Protein AF-A0A2N7W7C4-F1 (afdb_monomer_lite)

pLDDT: mean 89.23, std 11.49, range [40.53, 98.56]

Secondary structure (DSSP, 8-state):
------SHHHHHHHHHHHHHHH---HHHHHHHHHHHHHHHHHHHHTTTHHHHTT---SSHHHHHHHHHHHHHHIIIIIHHHHHHHHHHH-TT------HHHHHHHHHHTHHHHHHHHHHHHHHHHHHHHHHHHHHHHHHHHHHHHHHHTTTSTTHHHHHHHHHHHHHHHHHHTT-TTSHHHHHHHHHHTTSHHHHHHHHHHSTTHHHHHHHHHHHHHHHHHHHHTT-

Foldseek 3Di:
DDDDPDPPPVVVVVVVVVVVVVDDDPVRVVVVVVVVVVCVVCCVLQVVCCLVVVLDFQDDVVLLVSLVSNLCCCLVPVQVVVVLVVQVVDPVDDNDDDPVVSVVSSVVCVVVSVVSSVVSSVVSVVLLVVLVVVLVVLVVVLVVLCVVCVPPPCSVLVSLLSLLVSCVSCVVSSNCLPQVNLVSNLVSCVPPSNLQSNLVPDDVRPNVSVVSNVSSVVSNVVVVVVD

Radius of gyration: 25.44 Å; chains: 1; bounding box: 79×41×70 Å

Sequence (227 aa):
MNNATAPAADAANSVEHELLQAGVPARVRASRKLSDGIDCIVNRISGEWLLSKRGLSNGGSVIVLRALFVSLLVLFIVEPASLALKDVLDPARAWTFDGRRLAHCLVTHLTTTAVVFGSVYTALYARFAAQWRYLADVYNKIKEAEVKYSTQDNAADRLAEWKAGFAEDAEELHLATKKIFAQVIRTWLADEKVKAAFIRYTTGGEERYRNLMSSVLWAVRADDNVK

Structure (mmCIF, N/CA/C/O backbone):
data_AF-A0A2N7W7C4-F1
#
_entry.id   AF-A0A2N7W7C4-F1
#
loop_
_atom_site.group_PDB
_atom_site.id
_atom_site.type_symbol
_atom_site.label_atom_id
_atom_site.label_alt_id
_atom_site.label_comp_id
_atom_site.label_asym_id
_atom_site.label_entity_id
_atom_site.label_seq_id
_atom_site.pdbx_PDB_ins_code
_atom_site.Cartn_x
_atom_site.Cartn_y
_atom_site.Cartn_z
_atom_site.occupancy
_atom_site.B_iso_or_equiv
_atom_site.auth_seq_id
_atom_site.auth_comp_id
_atom_site.auth_asym_id
_atom_site.auth_atom_id
_atom_site.pdbx_PDB_model_num
ATOM 1 N N . MET A 1 1 ? -50.868 -12.129 22.174 1.00 40.53 1 MET A N 1
ATOM 2 C CA . MET A 1 1 ? -50.640 -11.522 20.843 1.00 40.53 1 MET A CA 1
ATOM 3 C C . MET A 1 1 ? -49.315 -12.058 20.341 1.00 40.53 1 MET A C 1
ATOM 5 O O . MET A 1 1 ? -48.354 -12.064 21.096 1.00 40.53 1 MET A O 1
ATOM 9 N N . ASN A 1 2 ? -49.349 -12.666 19.161 1.00 42.59 2 ASN A N 1
ATOM 10 C CA . ASN A 1 2 ? -48.429 -13.711 18.727 1.00 42.59 2 ASN A CA 1
ATOM 11 C C . ASN A 1 2 ? -47.049 -13.184 18.318 1.00 42.59 2 ASN A C 1
ATOM 13 O O . ASN A 1 2 ? -46.948 -12.246 17.533 1.00 42.59 2 ASN A O 1
ATOM 17 N N . ASN A 1 3 ? -46.017 -13.874 18.810 1.00 49.97 3 ASN A N 1
ATOM 18 C CA . ASN A 1 3 ? -44.655 -13.862 18.284 1.00 49.97 3 ASN A CA 1
ATOM 19 C C . ASN A 1 3 ? -44.656 -14.408 16.852 1.00 49.97 3 ASN A C 1
ATOM 21 O O . ASN A 1 3 ? -44.929 -15.588 16.641 1.00 49.97 3 ASN A O 1
ATOM 25 N N . ALA A 1 4 ? -44.333 -13.559 15.880 1.00 54.09 4 ALA A N 1
ATOM 26 C CA . ALA A 1 4 ? -44.192 -13.938 14.479 1.00 54.09 4 ALA A CA 1
ATOM 27 C C . ALA A 1 4 ? -43.022 -13.185 13.827 1.00 54.09 4 ALA A C 1
ATOM 29 O O . ALA A 1 4 ? -43.232 -12.399 12.915 1.00 54.09 4 ALA A O 1
ATOM 30 N N . THR A 1 5 ? -41.788 -13.410 14.287 1.00 54.69 5 THR A N 1
ATOM 31 C CA . THR A 1 5 ? -40.565 -12.927 13.610 1.00 54.69 5 THR A CA 1
ATOM 32 C C . THR A 1 5 ? -39.362 -13.813 13.960 1.00 54.69 5 THR A C 1
ATOM 34 O O . THR A 1 5 ? -38.485 -13.403 14.712 1.00 54.69 5 THR A O 1
ATOM 37 N N . ALA A 1 6 ? -39.326 -15.050 13.457 1.00 53.59 6 ALA A N 1
ATOM 38 C CA . ALA A 1 6 ? -38.149 -15.924 13.570 1.00 53.59 6 ALA A CA 1
ATOM 39 C C . ALA A 1 6 ? -37.828 -16.880 12.382 1.00 53.59 6 ALA A C 1
ATOM 41 O O . ALA A 1 6 ? -36.945 -17.704 12.564 1.00 53.59 6 ALA A O 1
ATOM 42 N N . PRO A 1 7 ? -38.435 -16.829 11.171 1.00 54.75 7 PRO A N 1
ATOM 43 C CA . PRO A 1 7 ? -38.043 -17.760 10.095 1.00 54.75 7 PRO A CA 1
ATOM 44 C C . PRO A 1 7 ? -36.912 -17.260 9.169 1.00 54.75 7 PRO A C 1
ATOM 46 O O . PRO A 1 7 ? -36.389 -18.036 8.377 1.00 54.75 7 PRO A O 1
ATOM 49 N N . ALA A 1 8 ? -36.534 -15.977 9.219 1.00 54.97 8 ALA A N 1
ATOM 50 C CA . ALA A 1 8 ? -35.620 -15.394 8.225 1.00 54.97 8 ALA A CA 1
ATOM 51 C C . ALA A 1 8 ? -34.124 -15.653 8.502 1.00 54.97 8 ALA A C 1
ATOM 53 O O . ALA A 1 8 ? -33.343 -15.761 7.560 1.00 54.97 8 ALA A O 1
ATOM 54 N N . ALA A 1 9 ? -33.722 -15.762 9.773 1.00 55.38 9 ALA A N 1
ATOM 55 C CA . ALA A 1 9 ? -32.318 -15.964 10.147 1.00 55.38 9 ALA A CA 1
ATOM 56 C C . ALA A 1 9 ? -31.833 -17.398 9.857 1.00 55.38 9 ALA A C 1
ATOM 58 O O . ALA A 1 9 ? -30.725 -17.583 9.359 1.00 55.38 9 ALA A O 1
ATOM 59 N N . ASP A 1 10 ? -32.687 -18.400 10.083 1.00 58.00 10 ASP A N 1
ATOM 60 C CA . ASP A 1 10 ? -32.349 -19.808 9.833 1.00 58.00 10 ASP A CA 1
ATOM 61 C C . ASP A 1 10 ? -32.217 -20.123 8.336 1.00 58.00 10 ASP A C 1
ATOM 63 O O . ASP A 1 10 ? -31.339 -20.888 7.940 1.00 58.00 10 ASP A O 1
ATOM 67 N N . ALA A 1 11 ? -33.026 -19.479 7.489 1.00 60.62 11 ALA A N 1
ATOM 68 C CA . ALA A 1 11 ? -32.952 -19.644 6.037 1.00 60.62 11 ALA A CA 1
ATOM 69 C C . ALA A 1 11 ? -31.696 -18.996 5.421 1.00 60.62 11 ALA A C 1
ATOM 71 O O . ALA A 1 11 ? -31.133 -19.522 4.462 1.00 60.62 11 ALA A O 1
ATOM 72 N N . ALA A 1 12 ? -31.230 -17.864 5.963 1.00 61.53 12 ALA A N 1
ATOM 73 C CA . ALA A 1 12 ? -29.994 -17.226 5.504 1.00 61.53 12 ALA A CA 1
ATOM 74 C C . ALA A 1 12 ? -28.764 -18.090 5.835 1.00 61.53 12 ALA A C 1
ATOM 76 O O . ALA A 1 12 ? -27.924 -18.330 4.968 1.00 61.53 12 ALA A O 1
ATOM 77 N N . ASN A 1 13 ? -28.723 -18.642 7.051 1.00 69.81 13 ASN A N 1
ATOM 78 C CA . ASN A 1 13 ? -27.650 -19.530 7.495 1.00 69.81 13 ASN A CA 1
ATOM 79 C C . ASN A 1 13 ? -27.624 -20.854 6.712 1.00 69.81 13 ASN A C 1
ATOM 81 O O . ASN A 1 13 ? -26.544 -21.377 6.435 1.00 69.81 13 ASN A O 1
ATOM 85 N N . SER A 1 14 ? -28.784 -21.396 6.315 1.00 75.19 14 SER A N 1
ATOM 86 C CA . SER A 1 14 ? -28.836 -22.628 5.514 1.00 75.19 14 SER A CA 1
ATOM 87 C C . SER A 1 14 ? -28.315 -22.425 4.090 1.00 75.19 14 SER A C 1
ATOM 89 O O . SER A 1 14 ? -27.573 -23.269 3.593 1.00 75.19 14 SER A O 1
ATOM 91 N N . VAL A 1 15 ? -28.652 -21.296 3.454 1.00 76.56 15 VAL A N 1
ATOM 92 C CA . VAL A 1 15 ? -28.164 -20.955 2.106 1.00 76.56 15 VAL A CA 1
ATOM 93 C C . VAL A 1 15 ? -26.658 -20.694 2.121 1.00 76.56 15 VAL A C 1
ATOM 95 O O . VAL A 1 15 ? -25.943 -21.174 1.245 1.00 76.56 15 VAL A O 1
ATOM 98 N N . GLU A 1 16 ? -26.148 -19.975 3.124 1.00 74.00 16 GLU A N 1
ATOM 99 C CA . GLU A 1 16 ? -24.709 -19.733 3.267 1.00 74.00 16 GLU A CA 1
ATOM 100 C C . GLU A 1 16 ? -23.934 -21.043 3.461 1.00 74.00 16 GLU A C 1
ATOM 102 O O . GLU A 1 16 ? -22.929 -21.279 2.788 1.00 74.00 16 GLU A O 1
ATOM 107 N N . HIS A 1 17 ? -24.441 -21.944 4.305 1.00 73.62 17 HIS A N 1
ATOM 108 C CA . HIS A 1 17 ? -23.824 -23.246 4.536 1.00 73.62 17 HIS A CA 1
ATOM 109 C C . HIS A 1 17 ? -23.828 -24.130 3.276 1.00 73.62 17 HIS A C 1
ATOM 111 O O . HIS A 1 17 ? -22.824 -24.775 2.970 1.00 73.62 17 HIS A O 1
ATOM 117 N N . GLU A 1 18 ? -24.920 -24.130 2.508 1.00 78.88 18 GLU A N 1
ATOM 118 C CA . GLU A 1 18 ? -25.018 -24.851 1.234 1.00 78.88 18 GLU A CA 1
ATOM 119 C C . GLU A 1 18 ? -24.036 -24.297 0.186 1.00 78.88 18 GLU A C 1
ATOM 121 O O . GLU A 1 18 ? -23.322 -25.058 -0.474 1.00 78.88 18 GLU A O 1
ATOM 126 N N . LEU A 1 19 ? -23.911 -22.970 0.085 1.00 77.81 19 LEU A N 1
ATOM 127 C CA . LEU A 1 19 ? -22.961 -22.312 -0.819 1.00 77.81 19 LEU A CA 1
ATOM 128 C C . LEU A 1 19 ? -21.499 -22.572 -0.431 1.00 77.81 19 LEU A C 1
ATOM 130 O O . LEU A 1 19 ? -20.662 -22.788 -1.312 1.00 77.81 19 LEU A O 1
ATOM 134 N N . LEU A 1 20 ? -21.179 -22.586 0.866 1.00 74.62 20 LEU A N 1
ATOM 135 C CA . LEU A 1 20 ? -19.838 -22.915 1.358 1.00 74.62 20 LEU A CA 1
ATOM 136 C C . LEU A 1 20 ? -19.462 -24.374 1.052 1.00 74.62 20 LEU A C 1
ATOM 138 O O . LEU A 1 20 ? -18.303 -24.651 0.735 1.00 74.62 20 LEU A O 1
ATOM 142 N N . GLN A 1 21 ? -20.432 -25.294 1.077 1.00 75.88 21 GLN A N 1
ATOM 143 C CA . GLN A 1 21 ? -20.223 -26.700 0.714 1.00 75.88 21 GLN A CA 1
ATOM 144 C C . GLN A 1 21 ? -20.104 -26.932 -0.796 1.00 75.88 21 GLN A C 1
ATOM 146 O O . GLN A 1 21 ? -19.329 -27.793 -1.217 1.00 75.88 21 GLN A O 1
ATOM 151 N N . ALA A 1 22 ? -20.813 -26.154 -1.620 1.00 78.62 22 ALA A N 1
ATOM 152 C CA . ALA A 1 22 ? -20.771 -26.265 -3.082 1.00 78.62 22 ALA A CA 1
ATOM 153 C C . ALA A 1 22 ? -19.382 -25.956 -3.684 1.00 78.62 22 ALA A C 1
ATOM 155 O O . ALA A 1 22 ? -19.100 -26.302 -4.835 1.00 78.62 22 ALA A O 1
ATOM 156 N N . GLY A 1 23 ? -18.489 -25.350 -2.895 1.00 79.56 23 GLY A N 1
ATOM 157 C CA . GLY A 1 23 ? -17.131 -25.014 -3.294 1.00 79.56 23 GLY A CA 1
ATOM 158 C C . GLY A 1 23 ? -17.073 -23.866 -4.305 1.00 79.56 23 GLY A C 1
ATOM 159 O O . GLY A 1 23 ? -18.045 -23.488 -4.954 1.00 79.56 23 GLY A O 1
ATOM 160 N N . VAL A 1 24 ? -15.888 -23.272 -4.457 1.00 81.88 24 VAL A N 1
ATOM 161 C CA . VAL A 1 24 ? -15.722 -22.107 -5.337 1.00 81.88 24 VAL A CA 1
ATOM 162 C C . VAL A 1 24 ? -15.850 -22.529 -6.814 1.00 81.88 24 VAL A C 1
ATOM 164 O O . VAL A 1 24 ? -15.059 -23.372 -7.274 1.00 81.88 24 VAL A O 1
ATOM 167 N N . PRO A 1 25 ? -16.764 -21.917 -7.600 1.00 89.12 25 PRO A N 1
ATOM 168 C CA . PRO A 1 25 ? -16.955 -22.256 -9.007 1.00 89.12 25 PRO A CA 1
ATOM 169 C C . PRO A 1 25 ? -15.644 -22.206 -9.802 1.00 89.12 25 PRO A C 1
ATOM 171 O O . PRO A 1 25 ? -14.803 -21.327 -9.596 1.00 89.12 25 PRO A O 1
ATOM 174 N N . ALA A 1 26 ? -15.457 -23.130 -10.751 1.00 87.25 26 ALA A N 1
ATOM 175 C CA . ALA A 1 26 ? -14.210 -23.237 -11.520 1.00 87.25 26 ALA A CA 1
ATOM 176 C C . ALA A 1 26 ? -13.836 -21.931 -12.252 1.00 87.25 26 ALA A C 1
ATOM 178 O O . ALA A 1 26 ? -12.666 -21.552 -12.269 1.00 87.25 26 ALA A O 1
ATOM 179 N N . ARG A 1 27 ? -14.831 -21.197 -12.779 1.00 89.25 27 ARG A N 1
ATOM 180 C CA . ARG A 1 27 ? -14.634 -19.866 -13.383 1.00 89.25 27 ARG A CA 1
ATOM 181 C C . ARG A 1 27 ? -14.064 -18.846 -12.394 1.00 89.25 27 ARG A C 1
ATOM 183 O O . ARG A 1 27 ? -13.144 -18.119 -12.751 1.00 89.25 27 ARG A O 1
ATOM 190 N N . VAL A 1 28 ? -14.561 -18.828 -11.156 1.00 87.19 28 VAL A N 1
ATOM 191 C CA . VAL A 1 28 ? -14.081 -17.913 -10.107 1.00 87.19 28 VAL A CA 1
ATOM 192 C C . VAL A 1 28 ? -12.641 -18.257 -9.725 1.00 87.19 28 VAL A C 1
ATOM 194 O O . VAL A 1 28 ? -11.798 -17.368 -9.640 1.00 87.19 28 VAL A O 1
ATOM 197 N N . ARG A 1 29 ? -12.311 -19.551 -9.596 1.00 86.31 29 ARG A N 1
ATOM 198 C CA . ARG A 1 29 ? -10.928 -19.994 -9.341 1.00 86.31 29 ARG A CA 1
ATOM 199 C C . ARG A 1 29 ? -9.966 -19.612 -10.467 1.00 86.31 29 ARG A C 1
ATOM 201 O O . ARG A 1 29 ? -8.866 -19.150 -10.182 1.00 86.31 29 ARG A O 1
ATOM 208 N N . ALA A 1 30 ? -10.361 -19.797 -11.726 1.00 86.62 30 ALA A N 1
ATOM 209 C CA . ALA A 1 30 ? -9.536 -19.423 -12.876 1.00 86.62 30 ALA A CA 1
ATOM 210 C C . ALA A 1 30 ? -9.311 -17.904 -12.947 1.00 86.62 30 ALA A C 1
ATOM 212 O O . ALA A 1 30 ? -8.174 -17.465 -13.111 1.00 86.62 30 ALA A O 1
ATOM 213 N N . SER A 1 31 ? -10.370 -17.110 -12.747 1.00 89.94 31 SER A N 1
ATOM 214 C CA . SER A 1 31 ? -10.279 -15.646 -12.696 1.00 89.94 31 SER A CA 1
ATOM 215 C C . SER A 1 31 ? -9.364 -15.168 -11.570 1.00 89.94 31 SER A C 1
ATOM 217 O O . SER A 1 31 ? -8.572 -14.254 -11.779 1.00 89.94 31 SER A O 1
ATOM 219 N N . ARG A 1 32 ? -9.434 -15.802 -10.392 1.00 88.25 32 ARG A N 1
ATOM 220 C CA . ARG A 1 32 ? -8.573 -15.466 -9.254 1.00 88.25 32 ARG A CA 1
ATOM 221 C C . ARG A 1 32 ? -7.104 -15.751 -9.553 1.00 88.25 32 ARG A C 1
ATOM 223 O O . ARG A 1 32 ? -6.293 -14.854 -9.405 1.00 88.25 32 ARG A O 1
ATOM 230 N N . LYS A 1 33 ? -6.777 -16.929 -10.100 1.00 90.25 33 LYS A N 1
ATOM 231 C CA . LYS A 1 33 ? -5.397 -17.260 -10.506 1.00 90.25 33 LYS A CA 1
ATOM 232 C C . LYS A 1 33 ? -4.816 -16.267 -11.513 1.00 90.25 33 LYS A C 1
ATOM 234 O O . LYS A 1 33 ? -3.632 -15.950 -11.442 1.00 90.25 33 LYS A O 1
ATOM 239 N N . LEU A 1 34 ? -5.633 -15.806 -12.463 1.00 91.19 34 LEU A N 1
ATOM 240 C CA . LEU A 1 34 ? -5.214 -14.784 -13.419 1.00 91.19 34 LEU A CA 1
ATOM 241 C C . LEU A 1 34 ? -4.940 -13.448 -12.716 1.00 91.19 34 LEU A C 1
ATOM 243 O O . LEU A 1 34 ? -3.896 -12.852 -12.965 1.00 91.19 34 LEU A O 1
ATOM 247 N N . SER A 1 35 ? -5.843 -13.016 -11.827 1.00 91.69 35 SER A N 1
ATOM 248 C CA . SER A 1 35 ? -5.652 -11.812 -11.006 1.00 91.69 35 SER A CA 1
ATOM 249 C C . SER A 1 35 ? -4.367 -11.902 -10.189 1.00 91.69 35 SER A C 1
ATOM 251 O O . SER A 1 35 ? -3.517 -11.034 -10.324 1.00 91.69 35 SER A O 1
ATOM 253 N N . ASP A 1 36 ? -4.162 -13.002 -9.460 1.00 89.75 36 ASP A N 1
ATOM 254 C CA . ASP A 1 36 ? -2.979 -13.219 -8.621 1.00 89.75 36 ASP A CA 1
ATOM 255 C C . ASP A 1 36 ? -1.675 -13.123 -9.443 1.00 89.75 36 ASP A C 1
ATOM 257 O O . ASP A 1 36 ? -0.662 -12.586 -8.989 1.00 89.75 36 ASP A O 1
ATOM 261 N N . GLY A 1 37 ? -1.694 -13.624 -10.686 1.00 91.38 37 GLY A N 1
ATOM 262 C CA . GLY A 1 37 ? -0.572 -13.513 -11.618 1.00 91.38 37 GLY A CA 1
ATOM 263 C C . GLY A 1 37 ? -0.300 -12.074 -12.063 1.00 91.38 37 GLY A C 1
ATOM 264 O O . GLY A 1 37 ? 0.856 -11.643 -12.082 1.00 91.38 37 GLY A O 1
ATOM 265 N N . ILE A 1 38 ? -1.352 -11.316 -12.386 1.00 91.25 38 ILE A N 1
ATOM 266 C CA . ILE A 1 38 ? -1.252 -9.891 -12.733 1.00 91.25 38 ILE A CA 1
ATOM 267 C C . ILE A 1 38 ? -0.726 -9.098 -11.536 1.00 91.25 38 ILE A C 1
ATOM 269 O O . ILE A 1 38 ? 0.227 -8.333 -11.686 1.00 91.25 38 ILE A O 1
ATOM 273 N N . ASP A 1 39 ? -1.279 -9.333 -10.349 1.00 88.56 39 ASP A N 1
ATOM 274 C CA . ASP A 1 39 ? -0.887 -8.666 -9.111 1.00 88.56 39 ASP A CA 1
ATOM 275 C C . ASP A 1 39 ? 0.586 -8.934 -8.788 1.00 88.56 39 ASP A C 1
ATOM 277 O O . ASP A 1 39 ? 1.321 -8.016 -8.426 1.00 88.56 39 ASP A O 1
ATOM 281 N N . CYS A 1 40 ? 1.076 -10.155 -9.022 1.00 89.88 40 CYS A N 1
ATOM 282 C CA . CYS A 1 40 ? 2.493 -10.486 -8.871 1.00 89.88 40 CYS A CA 1
ATOM 283 C C . CYS A 1 40 ? 3.397 -9.640 -9.789 1.00 89.88 40 CYS A C 1
ATOM 285 O O . CYS A 1 40 ? 4.409 -9.083 -9.343 1.00 89.88 40 CYS A O 1
ATOM 287 N N . ILE A 1 41 ? 3.026 -9.510 -11.067 1.00 90.81 41 ILE A N 1
ATOM 288 C CA . ILE A 1 41 ? 3.779 -8.730 -12.059 1.00 90.81 41 ILE A CA 1
ATOM 289 C C . ILE A 1 41 ? 3.744 -7.241 -11.702 1.00 90.81 41 ILE A C 1
ATOM 291 O O . ILE A 1 41 ? 4.791 -6.588 -11.658 1.00 90.81 41 ILE A O 1
ATOM 295 N N . VAL A 1 42 ? 2.560 -6.707 -11.400 1.00 90.38 42 VAL A N 1
ATOM 296 C CA . VAL A 1 42 ? 2.364 -5.303 -11.019 1.00 90.38 42 VAL A CA 1
ATOM 297 C C . VAL A 1 42 ? 3.135 -4.980 -9.744 1.00 90.38 42 VAL A C 1
ATOM 299 O O . VAL A 1 42 ? 3.818 -3.954 -9.690 1.00 90.38 42 VAL A O 1
ATOM 302 N N . ASN A 1 43 ? 3.116 -5.861 -8.744 1.00 89.94 43 ASN A N 1
ATOM 303 C CA . ASN A 1 43 ? 3.862 -5.677 -7.502 1.00 89.94 43 ASN A CA 1
ATOM 304 C C . ASN A 1 43 ? 5.372 -5.564 -7.776 1.00 89.94 43 ASN A C 1
ATOM 306 O O . ASN A 1 43 ? 6.070 -4.711 -7.213 1.00 89.94 43 ASN A O 1
ATOM 310 N N . 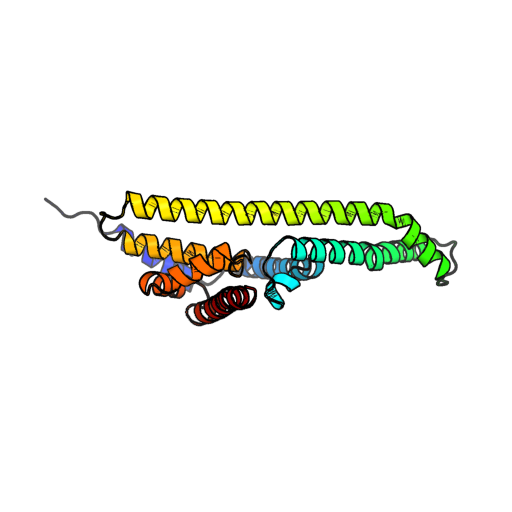ARG A 1 44 ? 5.884 -6.384 -8.703 1.00 91.75 44 ARG A N 1
ATOM 311 C CA . ARG A 1 44 ? 7.300 -6.380 -9.076 1.00 91.75 44 ARG A CA 1
ATOM 312 C C . ARG A 1 44 ? 7.695 -5.120 -9.842 1.00 91.75 44 ARG A C 1
ATOM 314 O O . ARG A 1 44 ? 8.693 -4.499 -9.477 1.00 91.75 44 ARG A O 1
ATOM 321 N N . ILE A 1 45 ? 6.922 -4.741 -10.860 1.00 92.31 45 ILE A N 1
ATOM 322 C CA . ILE A 1 45 ? 7.218 -3.592 -11.733 1.00 92.31 45 ILE A CA 1
ATOM 323 C C . ILE A 1 45 ? 7.012 -2.267 -10.995 1.00 92.31 45 ILE A C 1
ATOM 325 O O . ILE A 1 45 ? 7.828 -1.363 -11.125 1.00 92.31 45 ILE A O 1
ATOM 329 N N . SER A 1 46 ? 5.972 -2.149 -10.169 1.00 91.69 46 SER A N 1
ATOM 330 C CA . SER A 1 46 ? 5.680 -0.918 -9.420 1.00 91.69 46 SER A CA 1
ATOM 331 C C . SER A 1 46 ? 6.573 -0.710 -8.189 1.00 91.69 46 SER A C 1
ATOM 333 O O . SER A 1 46 ? 6.442 0.298 -7.485 1.00 91.69 46 SER A O 1
ATOM 335 N N . GLY A 1 47 ? 7.442 -1.674 -7.871 1.00 90.75 47 GLY A N 1
ATOM 336 C CA . GLY A 1 47 ? 8.280 -1.640 -6.674 1.00 90.75 47 GLY A CA 1
ATOM 337 C C . GLY A 1 47 ? 7.506 -1.818 -5.364 1.00 90.75 47 GLY A C 1
ATOM 338 O O . GLY A 1 47 ? 8.020 -1.466 -4.306 1.00 90.75 47 GLY A O 1
ATOM 339 N N . GLU A 1 48 ? 6.276 -2.333 -5.401 1.00 90.81 48 GLU A N 1
ATOM 340 C CA . GLU A 1 48 ? 5.435 -2.532 -4.211 1.00 90.81 48 GLU A CA 1
ATOM 341 C C . GLU A 1 48 ? 6.025 -3.545 -3.225 1.00 90.81 48 GLU A C 1
ATOM 343 O O . GLU A 1 48 ? 5.792 -3.450 -2.024 1.00 90.81 48 GLU A O 1
ATOM 348 N N . TRP A 1 49 ? 6.905 -4.429 -3.693 1.00 90.69 49 TRP A N 1
ATOM 349 C CA . TRP A 1 49 ? 7.704 -5.305 -2.837 1.00 90.69 49 TRP A CA 1
ATOM 350 C C . TRP A 1 49 ? 8.533 -4.546 -1.780 1.00 90.69 49 TRP A C 1
ATOM 352 O O . TRP A 1 49 ? 8.892 -5.131 -0.758 1.00 90.69 49 TRP A O 1
ATOM 362 N N . LEU A 1 50 ? 8.836 -3.255 -1.986 1.00 88.62 50 LEU A N 1
ATOM 363 C CA . LEU A 1 50 ? 9.458 -2.398 -0.967 1.00 88.62 50 LEU A CA 1
ATOM 364 C C . LEU A 1 50 ? 8.536 -2.175 0.240 1.00 88.62 50 LEU A C 1
ATOM 366 O O . LEU A 1 50 ? 9.026 -2.063 1.359 1.00 88.62 50 LEU A O 1
ATOM 370 N N . LEU A 1 51 ? 7.223 -2.129 0.020 1.00 86.75 51 LEU A N 1
ATOM 371 C CA . LEU A 1 51 ? 6.225 -2.013 1.079 1.00 86.75 51 LEU A CA 1
ATOM 372 C C . LEU A 1 51 ? 5.967 -3.385 1.704 1.00 86.75 51 LEU A C 1
ATOM 374 O O . LEU A 1 51 ? 6.161 -3.558 2.904 1.00 86.75 51 LEU A O 1
ATOM 378 N N . SER A 1 52 ? 5.629 -4.382 0.881 1.00 83.19 52 SER A N 1
ATOM 379 C CA . SER A 1 52 ? 5.176 -5.685 1.377 1.00 83.19 52 SER A CA 1
ATOM 380 C C . SER A 1 52 ? 6.292 -6.551 1.967 1.00 83.19 52 SER A C 1
ATOM 382 O O . SER A 1 52 ? 6.103 -7.149 3.019 1.00 83.19 52 SER A O 1
ATOM 384 N N . LYS A 1 53 ? 7.475 -6.621 1.334 1.00 81.88 53 LYS A N 1
ATOM 385 C CA . LYS A 1 53 ? 8.564 -7.515 1.782 1.00 81.88 53 LYS A CA 1
ATOM 386 C C . LYS A 1 53 ? 9.562 -6.854 2.721 1.00 81.88 53 LYS A C 1
ATOM 388 O O . LYS A 1 53 ? 10.143 -7.538 3.555 1.00 81.88 53 LYS A O 1
ATOM 393 N N . ARG A 1 54 ? 9.819 -5.551 2.560 1.00 80.75 54 ARG A N 1
ATOM 394 C CA . ARG A 1 54 ? 10.739 -4.817 3.450 1.00 80.75 54 ARG A CA 1
ATOM 395 C C . ARG A 1 54 ? 10.036 -4.144 4.628 1.00 80.75 54 ARG A C 1
ATOM 397 O O . ARG A 1 54 ? 10.723 -3.567 5.463 1.00 80.75 54 ARG A O 1
ATOM 404 N N . GLY A 1 55 ? 8.703 -4.194 4.689 1.00 78.19 55 GLY A N 1
ATOM 405 C CA . GLY A 1 55 ? 7.923 -3.583 5.767 1.00 78.19 55 GLY A CA 1
ATOM 406 C C . GLY A 1 55 ? 8.058 -2.060 5.830 1.00 78.19 55 GLY A C 1
ATOM 407 O O . GLY A 1 55 ? 7.815 -1.461 6.878 1.00 78.19 55 GLY A O 1
ATOM 408 N N . LEU A 1 56 ? 8.485 -1.414 4.736 1.00 84.06 56 LEU A N 1
ATOM 409 C CA . LEU A 1 56 ? 8.605 0.037 4.709 1.00 84.06 56 LEU A CA 1
ATOM 410 C C . LEU A 1 56 ? 7.211 0.651 4.699 1.00 84.06 56 LEU A C 1
ATOM 412 O O . LEU A 1 56 ? 6.370 0.330 3.865 1.00 84.06 56 LEU A O 1
ATOM 416 N N . SER A 1 57 ? 6.990 1.587 5.613 1.00 87.50 57 SER A N 1
ATOM 417 C CA . SER A 1 57 ? 5.731 2.310 5.698 1.00 87.50 57 SER A CA 1
ATOM 418 C C . SER A 1 57 ? 5.531 3.225 4.487 1.00 87.50 57 SER A C 1
ATOM 420 O O . SER A 1 57 ? 6.395 4.063 4.193 1.00 87.50 57 SER A O 1
ATOM 422 N N . ASN A 1 58 ? 4.375 3.142 3.825 1.00 88.12 58 ASN A N 1
ATOM 423 C CA . ASN A 1 58 ? 4.088 3.924 2.624 1.00 88.12 58 ASN A CA 1
ATOM 424 C C . ASN A 1 58 ? 4.113 5.429 2.924 1.00 88.12 58 ASN A C 1
ATOM 426 O O . ASN A 1 58 ? 3.263 5.935 3.643 1.00 88.12 58 ASN A O 1
ATOM 430 N N . GLY A 1 59 ? 5.109 6.165 2.432 1.00 89.88 59 GLY A N 1
ATOM 431 C CA . GLY A 1 59 ? 5.197 7.619 2.597 1.00 89.88 59 GLY A CA 1
ATOM 432 C C . GLY A 1 59 ? 6.161 8.258 1.608 1.00 89.88 59 GLY A C 1
ATOM 433 O O . GLY A 1 59 ? 6.705 7.567 0.750 1.00 89.88 59 GLY A O 1
ATOM 434 N N . GLY A 1 60 ? 6.392 9.567 1.751 1.00 91.44 60 GLY A N 1
ATOM 435 C CA . GLY A 1 60 ? 7.093 10.390 0.754 1.00 91.44 60 GLY A CA 1
ATOM 436 C C . GLY A 1 60 ? 8.394 9.782 0.223 1.00 91.44 60 GLY A C 1
ATOM 437 O O . GLY A 1 60 ? 8.526 9.576 -0.979 1.00 91.44 60 GLY A O 1
ATOM 438 N N . SER A 1 61 ? 9.324 9.404 1.104 1.00 92.62 61 SER A N 1
ATOM 439 C CA . SER A 1 61 ? 10.615 8.831 0.693 1.00 92.62 61 SER A CA 1
ATOM 440 C C . SER A 1 61 ? 10.475 7.511 -0.074 1.00 92.62 61 SER A C 1
ATOM 442 O O . SER A 1 61 ? 11.194 7.280 -1.043 1.00 92.62 61 SER A O 1
ATOM 444 N N . VAL A 1 62 ? 9.529 6.652 0.320 1.00 93.88 62 VAL A N 1
ATOM 445 C CA . VAL A 1 62 ? 9.287 5.371 -0.365 1.00 93.88 62 VAL A CA 1
ATOM 446 C C . VAL A 1 62 ? 8.632 5.597 -1.726 1.00 93.88 62 VAL A C 1
ATOM 448 O O . VAL A 1 62 ? 8.969 4.912 -2.688 1.00 93.88 62 VAL A O 1
ATOM 451 N N . ILE A 1 63 ? 7.741 6.583 -1.834 1.00 95.69 63 ILE A N 1
ATOM 452 C CA . ILE A 1 63 ? 7.116 6.981 -3.101 1.00 95.69 63 ILE A CA 1
ATOM 453 C C . ILE A 1 63 ? 8.176 7.469 -4.090 1.00 95.69 63 ILE A C 1
ATOM 455 O O . ILE A 1 63 ? 8.202 7.000 -5.226 1.00 95.69 63 ILE A O 1
ATOM 459 N N . VAL A 1 64 ? 9.093 8.339 -3.650 1.00 96.81 64 VAL A N 1
ATOM 460 C CA . VAL A 1 64 ? 10.223 8.793 -4.477 1.00 96.81 64 VAL A CA 1
ATOM 461 C C . VAL A 1 64 ? 11.083 7.609 -4.913 1.00 96.81 64 VAL A C 1
ATOM 463 O O . VAL A 1 64 ? 11.379 7.479 -6.096 1.00 96.81 64 VAL A O 1
ATOM 466 N N . LEU A 1 65 ? 11.438 6.708 -3.990 1.00 95.50 65 LEU A N 1
ATOM 467 C CA . LEU A 1 65 ? 12.249 5.530 -4.306 1.00 95.50 65 LEU A CA 1
ATOM 468 C C . LEU A 1 65 ? 11.577 4.622 -5.346 1.00 95.50 65 LEU A C 1
ATOM 470 O O . LEU A 1 65 ? 12.240 4.146 -6.265 1.00 95.50 65 LEU A O 1
ATOM 474 N N . ARG A 1 66 ? 10.265 4.398 -5.230 1.00 96.12 66 ARG A N 1
ATOM 475 C CA . ARG A 1 66 ? 9.491 3.613 -6.201 1.00 96.12 66 ARG A CA 1
ATOM 476 C C . ARG A 1 66 ? 9.412 4.306 -7.558 1.00 96.12 66 ARG A C 1
ATOM 478 O O . ARG A 1 66 ? 9.610 3.651 -8.576 1.00 96.12 66 ARG A O 1
ATOM 485 N N . ALA A 1 67 ? 9.187 5.617 -7.584 1.00 97.25 67 ALA A N 1
ATOM 486 C CA . ALA A 1 67 ? 9.189 6.386 -8.823 1.00 97.25 67 ALA A CA 1
ATOM 487 C C . ALA A 1 67 ? 10.564 6.356 -9.508 1.00 97.25 67 ALA A C 1
ATOM 489 O O . ALA A 1 67 ? 10.639 6.127 -10.716 1.00 97.25 67 ALA A O 1
ATOM 490 N N . LEU A 1 68 ? 11.654 6.492 -8.743 1.00 96.81 68 LEU A N 1
ATOM 491 C CA . LEU A 1 68 ? 13.020 6.321 -9.244 1.00 96.81 68 LEU A CA 1
ATOM 492 C C . LEU A 1 68 ? 13.225 4.914 -9.804 1.00 96.81 68 LEU A C 1
ATOM 494 O O . LEU A 1 68 ? 13.692 4.779 -10.927 1.00 96.81 68 LEU A O 1
ATOM 498 N N . PHE A 1 69 ? 12.833 3.874 -9.066 1.00 96.38 69 PHE A N 1
ATOM 499 C CA . PHE A 1 69 ? 12.948 2.488 -9.517 1.00 96.38 69 PHE A CA 1
ATOM 500 C C . PHE A 1 69 ? 12.261 2.259 -10.870 1.00 96.38 69 PHE A C 1
ATOM 502 O O . PHE A 1 69 ? 12.891 1.735 -11.787 1.00 96.38 69 PHE A O 1
ATOM 509 N N . VAL A 1 70 ? 11.008 2.700 -11.024 1.00 96.12 70 VAL A N 1
ATOM 510 C CA . VAL A 1 70 ? 10.267 2.566 -12.290 1.00 96.12 70 VAL A CA 1
ATOM 511 C C . VAL A 1 70 ? 10.944 3.356 -13.412 1.00 96.12 70 VAL A C 1
ATOM 513 O O . VAL A 1 70 ? 11.076 2.856 -14.525 1.00 96.12 70 VAL A O 1
ATOM 516 N N . SER A 1 71 ? 11.428 4.562 -13.122 1.00 96.12 71 SER A N 1
ATOM 517 C CA . SER A 1 71 ? 12.094 5.409 -14.120 1.00 96.12 71 SER A CA 1
ATOM 518 C C . SER A 1 71 ? 13.411 4.804 -14.600 1.00 96.12 71 SER A C 1
ATOM 520 O O . SER A 1 71 ? 13.687 4.793 -15.796 1.00 96.12 71 SER A O 1
ATOM 522 N N . LEU A 1 72 ? 14.199 4.238 -13.683 1.00 94.75 72 LEU A N 1
ATOM 523 C CA . LEU A 1 72 ? 15.431 3.520 -14.007 1.00 94.75 72 LEU A CA 1
ATOM 524 C C . LEU A 1 72 ? 15.134 2.236 -14.788 1.00 94.75 72 LEU A C 1
ATOM 526 O O . LEU A 1 72 ? 15.869 1.910 -15.712 1.00 94.75 72 LEU A O 1
ATOM 530 N N . LEU A 1 73 ? 14.049 1.528 -14.465 1.00 94.62 73 LEU A N 1
ATOM 531 C CA . LEU A 1 73 ? 13.602 0.364 -15.229 1.00 94.62 73 LEU A CA 1
ATOM 532 C C . LEU A 1 73 ? 13.270 0.759 -16.675 1.00 94.62 73 LEU A C 1
ATOM 534 O O . LEU A 1 73 ? 13.715 0.090 -17.607 1.00 94.62 73 LEU A O 1
ATOM 538 N N . VAL A 1 74 ? 12.560 1.869 -16.884 1.00 93.31 74 VAL A N 1
ATOM 539 C CA . VAL A 1 74 ? 12.287 2.377 -18.235 1.00 93.31 74 VAL A CA 1
ATOM 540 C C . VAL A 1 74 ? 13.587 2.751 -18.952 1.00 93.31 74 VAL A C 1
ATOM 542 O O . VAL A 1 74 ? 13.837 2.250 -20.047 1.00 93.31 74 VAL A O 1
ATOM 545 N N . LEU A 1 75 ? 14.451 3.543 -18.314 1.00 92.81 75 LEU A N 1
ATOM 546 C CA . LEU A 1 75 ? 15.694 4.029 -18.916 1.00 92.81 75 LEU A CA 1
ATOM 547 C C . LEU A 1 75 ? 16.690 2.909 -19.253 1.00 92.81 75 LEU A C 1
ATOM 549 O O . LEU A 1 75 ? 17.330 2.961 -20.297 1.00 92.81 75 LEU A O 1
ATOM 553 N N . PHE A 1 76 ? 16.851 1.910 -18.383 1.00 92.69 76 PHE A N 1
ATOM 554 C CA . PHE A 1 76 ? 17.889 0.882 -18.539 1.00 92.69 76 PHE A CA 1
ATOM 555 C C . PHE A 1 76 ? 17.399 -0.431 -19.143 1.00 92.69 76 PHE A C 1
ATOM 557 O O . PHE A 1 76 ? 18.227 -1.226 -19.581 1.00 92.69 76 PHE A O 1
ATOM 564 N N . ILE A 1 77 ? 16.089 -0.682 -19.175 1.00 92.25 77 ILE A N 1
ATOM 565 C CA . ILE A 1 77 ? 15.538 -1.928 -19.725 1.00 92.25 77 ILE A CA 1
ATOM 566 C C . ILE A 1 77 ? 14.675 -1.637 -20.945 1.00 92.25 77 ILE A C 1
ATOM 568 O O . ILE A 1 77 ? 14.954 -2.160 -22.021 1.00 92.25 77 ILE A O 1
ATOM 572 N N . VAL A 1 78 ? 13.649 -0.797 -20.802 1.00 91.50 78 VAL A N 1
ATOM 573 C CA . VAL A 1 78 ? 12.667 -0.575 -21.877 1.00 91.50 78 VAL A CA 1
ATOM 574 C C . VAL A 1 78 ? 13.296 0.163 -23.056 1.00 91.50 78 VAL A C 1
ATOM 576 O O . VAL A 1 78 ? 13.144 -0.271 -24.196 1.00 91.50 78 VAL A O 1
ATOM 579 N N . GLU A 1 79 ? 14.042 1.237 -22.796 1.00 88.88 79 GLU A N 1
ATOM 580 C CA . GLU A 1 79 ? 14.652 2.044 -23.857 1.00 88.88 79 GLU A CA 1
ATOM 581 C C . GLU A 1 79 ? 15.705 1.252 -24.660 1.00 88.88 79 GLU A C 1
ATOM 583 O O . GLU A 1 79 ? 15.561 1.164 -25.885 1.00 88.88 79 GLU A O 1
ATOM 588 N N . PRO A 1 80 ? 16.691 0.564 -24.041 1.00 87.94 80 PRO A N 1
ATOM 589 C CA . PRO A 1 80 ? 17.632 -0.274 -24.782 1.00 87.94 80 PRO A CA 1
ATOM 590 C C . PRO A 1 80 ? 16.960 -1.445 -25.504 1.00 87.94 80 PRO A C 1
ATOM 592 O O . PRO A 1 80 ? 17.347 -1.762 -26.627 1.00 87.94 80 PRO A O 1
ATOM 595 N N . ALA A 1 81 ? 15.931 -2.064 -24.914 1.00 88.81 81 ALA A N 1
ATOM 596 C CA . ALA A 1 81 ? 15.169 -3.114 -25.590 1.00 88.81 81 ALA A CA 1
ATOM 597 C C . ALA A 1 81 ? 14.450 -2.578 -26.838 1.00 88.81 81 ALA A C 1
ATOM 599 O O . ALA A 1 81 ? 14.418 -3.254 -27.865 1.00 88.81 81 ALA A O 1
ATOM 600 N N . SER A 1 82 ? 13.929 -1.347 -26.786 1.00 86.75 82 SER A N 1
ATOM 601 C CA . SER A 1 82 ? 13.311 -0.698 -27.945 1.00 86.75 82 SER A CA 1
ATOM 602 C C . SER A 1 82 ? 14.320 -0.442 -29.069 1.00 86.75 82 SER A C 1
ATOM 604 O O . SER A 1 82 ? 13.993 -0.618 -30.243 1.00 86.75 82 SER A O 1
ATOM 606 N N . LEU A 1 83 ? 15.561 -0.077 -28.725 1.00 84.38 83 LEU A N 1
ATOM 607 C CA . LEU A 1 83 ? 16.651 0.078 -29.690 1.00 84.38 83 LEU A CA 1
ATOM 608 C C . LEU A 1 83 ? 17.045 -1.261 -30.304 1.00 84.38 83 LEU A C 1
ATOM 610 O O . LEU A 1 83 ? 17.173 -1.344 -31.521 1.00 84.38 83 LEU A O 1
ATOM 614 N N . ALA A 1 84 ? 17.202 -2.300 -29.480 1.00 85.00 84 ALA A N 1
ATOM 615 C CA . ALA A 1 84 ? 17.533 -3.640 -29.949 1.00 85.00 84 ALA A CA 1
ATOM 616 C C . ALA A 1 84 ? 16.455 -4.167 -30.904 1.00 85.00 84 ALA A C 1
ATOM 618 O O . ALA A 1 84 ? 16.776 -4.689 -31.965 1.00 85.00 84 ALA A O 1
ATOM 619 N N . LEU A 1 85 ? 15.176 -3.959 -30.580 1.00 86.81 85 LEU A N 1
ATOM 620 C CA . LEU A 1 85 ? 14.070 -4.340 -31.454 1.00 86.81 85 LEU A CA 1
ATOM 621 C C . LEU A 1 85 ? 14.106 -3.586 -32.791 1.00 86.81 85 LEU A C 1
ATOM 623 O O . LEU A 1 85 ? 13.911 -4.198 -33.837 1.00 86.81 85 LEU A O 1
ATOM 627 N N . LYS A 1 86 ? 14.385 -2.276 -32.774 1.00 84.38 86 LYS A N 1
ATOM 628 C CA . LYS A 1 86 ? 14.558 -1.490 -34.007 1.00 84.38 86 LYS A CA 1
ATOM 629 C C . LYS A 1 86 ? 15.724 -2.006 -34.850 1.00 84.38 86 LYS A C 1
ATOM 631 O O . LYS A 1 86 ? 15.593 -2.060 -36.064 1.00 84.38 86 LYS A O 1
ATOM 636 N N . ASP A 1 87 ? 16.822 -2.413 -34.219 1.00 83.19 87 ASP A N 1
ATOM 637 C CA . ASP A 1 87 ? 17.992 -2.954 -34.917 1.00 83.19 87 ASP A CA 1
ATOM 638 C C . ASP A 1 87 ? 17.727 -4.340 -35.525 1.00 83.19 87 ASP A C 1
ATOM 640 O O . ASP A 1 87 ? 18.203 -4.615 -36.619 1.00 83.19 87 ASP A O 1
ATOM 644 N N . VAL A 1 88 ? 16.925 -5.186 -34.869 1.00 83.44 88 VAL A N 1
ATOM 645 C CA . VAL A 1 88 ? 16.486 -6.488 -35.412 1.00 83.44 88 VAL A CA 1
ATOM 646 C C . VAL A 1 88 ? 15.589 -6.313 -36.642 1.00 83.44 88 VAL A C 1
ATOM 648 O O . VAL A 1 88 ? 15.623 -7.130 -37.560 1.00 83.44 88 VAL A O 1
ATOM 651 N N . LEU A 1 89 ? 14.758 -5.270 -36.644 1.00 86.38 89 LEU A N 1
ATOM 652 C CA . LEU A 1 89 ? 13.785 -5.006 -37.704 1.00 86.38 89 LEU A CA 1
ATOM 653 C C . LEU A 1 89 ? 14.358 -4.202 -38.879 1.00 86.38 89 LEU A C 1
ATOM 655 O O . LEU A 1 89 ? 13.701 -4.129 -39.915 1.00 86.38 89 LEU A O 1
ATOM 659 N N . ASP A 1 90 ? 15.543 -3.601 -38.735 1.00 83.12 90 ASP A N 1
ATOM 660 C CA . ASP A 1 90 ? 16.204 -2.834 -39.792 1.00 83.12 90 ASP A CA 1
ATOM 661 C C . ASP A 1 90 ? 17.167 -3.732 -40.598 1.00 83.12 90 ASP A C 1
ATOM 663 O O . ASP A 1 90 ? 18.275 -4.026 -40.137 1.00 83.12 90 ASP A O 1
ATOM 667 N N . PRO A 1 91 ? 16.794 -4.161 -41.820 1.00 73.50 91 PRO A N 1
ATOM 668 C CA . PRO A 1 91 ? 17.614 -5.061 -42.629 1.00 73.50 91 PRO A CA 1
ATOM 669 C C . PRO A 1 91 ? 18.919 -4.417 -43.124 1.00 73.50 91 PRO A C 1
ATOM 671 O O . PRO A 1 91 ? 19.786 -5.126 -43.633 1.00 73.50 91 PRO A O 1
ATOM 674 N N . ALA A 1 92 ? 19.082 -3.096 -42.990 1.00 78.12 92 ALA A N 1
ATOM 675 C CA . ALA A 1 92 ? 20.290 -2.386 -43.398 1.00 78.12 92 ALA A CA 1
ATOM 676 C C . ALA A 1 92 ? 21.391 -2.373 -42.320 1.00 78.12 92 ALA A C 1
ATOM 678 O O . ALA A 1 92 ? 22.483 -1.855 -42.573 1.00 78.12 92 ALA A O 1
ATOM 679 N N . ARG A 1 93 ? 21.143 -2.914 -41.116 1.00 70.94 93 ARG A N 1
ATOM 680 C CA . ARG A 1 93 ? 22.094 -2.846 -39.995 1.00 70.94 93 ARG A CA 1
ATOM 681 C C . ARG A 1 93 ? 22.886 -4.131 -39.779 1.00 70.94 93 ARG A C 1
ATOM 683 O O . ARG A 1 93 ? 22.350 -5.231 -39.688 1.00 70.94 93 ARG A O 1
ATOM 690 N N . ALA A 1 94 ? 24.200 -3.961 -39.620 1.00 65.06 94 ALA A N 1
ATOM 691 C CA . ALA A 1 94 ? 25.078 -4.988 -39.079 1.00 65.06 94 ALA A CA 1
ATOM 692 C C . ALA A 1 94 ? 24.835 -5.090 -37.566 1.00 65.06 94 ALA A C 1
ATOM 694 O O . ALA A 1 94 ? 24.816 -4.077 -36.871 1.00 65.06 94 ALA A O 1
ATOM 695 N N . TRP A 1 95 ? 24.635 -6.305 -37.067 1.00 69.56 95 TRP A N 1
ATOM 696 C CA . TRP A 1 95 ? 24.252 -6.637 -35.691 1.00 69.56 95 TRP A CA 1
ATOM 697 C C . TRP A 1 95 ? 25.400 -6.432 -34.685 1.00 69.56 95 TRP A C 1
ATOM 699 O O . TRP A 1 95 ? 25.781 -7.344 -33.952 1.00 69.56 95 TRP A O 1
ATOM 709 N N . THR A 1 96 ? 26.015 -5.252 -34.676 1.00 78.00 96 THR A N 1
ATOM 710 C CA . THR A 1 96 ? 27.154 -4.934 -33.817 1.00 78.00 96 THR A CA 1
ATOM 711 C C . THR A 1 96 ? 26.713 -4.063 -32.647 1.00 78.00 96 THR A C 1
ATOM 713 O O . THR A 1 96 ? 26.059 -3.032 -32.802 1.00 78.00 96 THR A O 1
ATOM 716 N N . PHE A 1 97 ? 27.062 -4.494 -31.435 1.00 76.81 97 PHE A N 1
ATOM 717 C CA . PHE A 1 97 ? 26.820 -3.714 -30.227 1.00 76.81 97 PHE A CA 1
ATOM 718 C C . PHE A 1 97 ? 27.774 -2.512 -30.174 1.00 76.81 97 PHE A C 1
ATOM 720 O O . PHE A 1 97 ? 28.992 -2.689 -30.196 1.00 76.81 97 PHE A O 1
ATOM 727 N N . ASP A 1 98 ? 27.225 -1.299 -30.058 1.00 83.19 98 ASP A N 1
ATOM 728 C CA . ASP A 1 98 ? 27.991 -0.061 -29.880 1.00 83.19 98 ASP A CA 1
ATOM 729 C C . ASP A 1 98 ? 27.614 0.632 -28.561 1.00 83.19 98 ASP A C 1
ATOM 731 O O . ASP A 1 98 ? 26.545 1.233 -28.414 1.00 83.19 98 ASP A O 1
ATOM 735 N N . GLY A 1 99 ? 28.531 0.578 -27.591 1.00 84.06 99 GLY A N 1
ATOM 736 C CA . GLY A 1 99 ? 28.353 1.211 -26.285 1.00 84.06 99 GLY A CA 1
ATOM 737 C C . GLY A 1 99 ? 28.262 2.742 -26.343 1.00 84.06 99 GLY A C 1
ATOM 738 O O . GLY A 1 99 ? 27.578 3.338 -25.510 1.00 84.06 99 GLY A O 1
ATOM 739 N N . ARG A 1 100 ? 28.886 3.404 -27.329 1.00 88.06 100 ARG A N 1
ATOM 740 C CA . ARG A 1 100 ? 28.791 4.870 -27.485 1.00 88.06 100 ARG A CA 1
ATOM 741 C C . ARG A 1 100 ? 27.396 5.274 -27.933 1.00 88.06 100 ARG A C 1
ATOM 743 O O . ARG A 1 100 ? 26.844 6.244 -27.419 1.00 88.06 100 ARG A O 1
ATOM 750 N N . ARG A 1 101 ? 26.809 4.496 -28.842 1.00 83.44 101 ARG A N 1
ATOM 751 C CA . ARG A 1 101 ? 25.425 4.667 -29.285 1.00 83.44 101 ARG A CA 1
ATOM 752 C C . ARG A 1 101 ? 24.435 4.456 -28.142 1.00 83.44 101 ARG A C 1
ATOM 754 O O . ARG A 1 101 ? 23.508 5.251 -28.005 1.00 83.44 101 ARG A O 1
ATOM 761 N N . LEU A 1 102 ? 24.654 3.446 -27.297 1.00 83.94 102 LEU A N 1
ATOM 762 C CA . LEU A 1 102 ? 23.845 3.243 -26.093 1.00 83.94 102 LEU A CA 1
ATOM 763 C C . LEU A 1 102 ? 23.949 4.445 -25.144 1.00 83.94 102 LEU A C 1
ATOM 765 O O . LEU A 1 102 ? 22.924 4.973 -24.727 1.00 83.94 102 LEU A O 1
ATOM 769 N N . ALA A 1 103 ? 25.161 4.924 -24.851 1.00 88.38 103 ALA A N 1
ATOM 770 C CA . ALA A 1 103 ? 25.365 6.084 -23.983 1.00 88.38 103 ALA A CA 1
ATOM 771 C C . ALA A 1 103 ? 24.704 7.355 -24.540 1.00 88.38 103 ALA A C 1
ATOM 773 O O . ALA A 1 103 ? 24.025 8.068 -23.804 1.00 88.38 103 ALA A O 1
ATOM 774 N N . HIS A 1 104 ? 24.849 7.611 -25.844 1.00 88.75 104 HIS A N 1
ATOM 775 C CA . HIS A 1 104 ? 24.174 8.724 -26.505 1.00 88.75 104 HIS A CA 1
ATOM 776 C C . HIS A 1 104 ? 22.653 8.601 -26.373 1.00 88.75 104 HIS A C 1
ATOM 778 O O . HIS A 1 104 ? 22.002 9.555 -25.965 1.00 88.75 104 HIS A O 1
ATOM 784 N N . CYS A 1 105 ? 22.099 7.408 -26.612 1.00 85.25 105 CYS A N 1
ATOM 785 C CA . CYS A 1 105 ? 20.671 7.168 -26.448 1.00 85.25 105 CYS A CA 1
ATOM 786 C C . CYS A 1 105 ? 20.193 7.429 -25.014 1.00 85.25 105 CYS A C 1
ATOM 788 O O . CYS A 1 105 ? 19.173 8.085 -24.824 1.00 85.25 105 CYS A O 1
ATOM 790 N N . LEU A 1 106 ? 20.928 6.971 -23.997 1.00 88.25 106 LEU A N 1
ATOM 791 C CA . LEU A 1 106 ? 20.565 7.222 -22.600 1.00 88.25 106 LEU A CA 1
ATOM 792 C C . LEU A 1 106 ? 20.507 8.725 -22.297 1.00 88.25 106 LEU A C 1
ATOM 794 O O . LEU A 1 106 ? 19.556 9.179 -21.666 1.00 88.25 106 LEU A O 1
ATOM 798 N N . VAL A 1 107 ? 21.480 9.501 -22.788 1.00 90.94 107 VAL A N 1
ATOM 799 C CA . VAL A 1 107 ? 21.513 10.963 -22.618 1.00 90.94 107 VAL A CA 1
ATOM 800 C C . VAL A 1 107 ? 20.340 11.631 -23.337 1.00 90.94 107 VAL A C 1
ATOM 802 O O . VAL A 1 107 ? 19.669 12.482 -22.754 1.00 90.94 107 VAL A O 1
ATOM 805 N N . THR A 1 108 ? 20.042 11.222 -24.571 1.00 91.12 108 THR A N 1
ATOM 806 C CA . THR A 1 108 ? 18.927 11.773 -25.357 1.00 91.12 108 THR A CA 1
ATOM 807 C C . THR A 1 108 ? 17.566 11.502 -24.707 1.00 91.12 108 THR A C 1
ATOM 809 O O . THR A 1 108 ? 16.660 12.325 -24.816 1.00 91.12 108 THR A O 1
ATOM 812 N N . HIS A 1 109 ? 17.418 10.387 -23.986 1.00 91.12 109 HIS A N 1
ATOM 813 C CA . HIS A 1 109 ? 16.166 9.990 -23.334 1.00 91.12 109 HIS A CA 1
ATOM 814 C C . HIS A 1 109 ? 16.043 10.450 -21.868 1.00 91.12 109 HIS A C 1
ATOM 816 O O . HIS A 1 109 ? 15.067 10.104 -21.192 1.00 91.12 109 HIS A O 1
ATOM 822 N N . LEU A 1 110 ? 16.972 11.274 -21.361 1.00 91.44 110 LEU A N 1
ATOM 823 C CA . LEU A 1 110 ? 16.894 11.810 -19.995 1.00 91.44 110 LEU A CA 1
ATOM 824 C C . LEU A 1 110 ? 15.620 12.628 -19.761 1.00 91.44 110 LEU A C 1
ATOM 826 O O . LEU A 1 110 ? 14.975 12.463 -18.727 1.00 91.44 110 LEU A O 1
ATOM 830 N N . THR A 1 111 ? 15.213 13.464 -20.720 1.00 93.88 111 THR A N 1
ATOM 831 C CA . THR A 1 111 ? 13.984 14.264 -20.600 1.00 93.88 111 THR A CA 1
ATOM 832 C C . THR A 1 111 ? 12.746 13.374 -20.511 1.00 93.88 111 THR A C 1
ATOM 834 O O . THR A 1 111 ? 11.924 13.563 -19.618 1.00 93.88 111 THR A O 1
ATOM 837 N N . THR A 1 112 ? 12.635 12.357 -21.369 1.00 92.25 112 THR A N 1
ATOM 8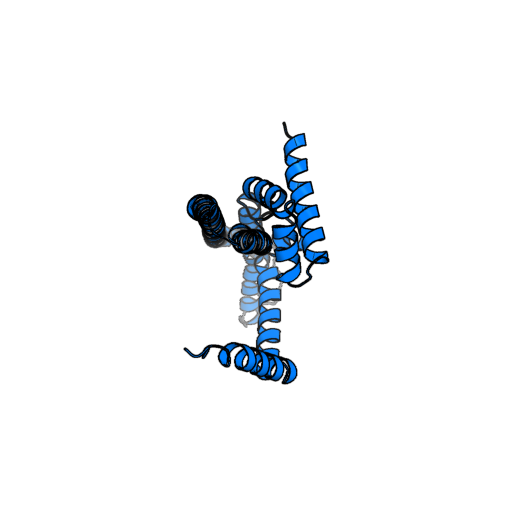38 C CA . THR A 1 112 ? 11.536 11.379 -21.317 1.00 92.25 112 THR A CA 1
ATOM 839 C C . THR A 1 112 ? 11.527 10.628 -19.989 1.00 92.25 112 THR A C 1
ATOM 841 O O . THR A 1 112 ? 10.477 10.465 -19.372 1.00 92.25 112 THR A O 1
ATOM 844 N N . THR A 1 113 ? 12.702 10.243 -19.490 1.00 92.75 113 THR A N 1
ATOM 845 C CA . THR A 1 113 ? 12.839 9.579 -18.187 1.00 92.75 113 THR A CA 1
ATOM 846 C C . THR A 1 113 ? 12.390 10.485 -17.040 1.00 92.75 113 THR A C 1
ATOM 848 O O . THR A 1 113 ? 11.714 10.021 -16.124 1.00 92.75 113 THR A O 1
ATOM 851 N N . ALA A 1 114 ? 12.701 11.782 -17.093 1.00 95.25 114 ALA A N 1
ATOM 852 C CA . ALA A 1 114 ? 12.232 12.754 -16.108 1.00 95.25 114 ALA A CA 1
ATOM 853 C C . ALA A 1 114 ? 10.702 12.920 -16.139 1.00 95.25 114 ALA A C 1
ATOM 855 O O . ALA A 1 114 ? 10.076 13.028 -15.083 1.00 95.25 114 ALA A O 1
ATOM 856 N N . VAL A 1 115 ? 10.086 12.878 -17.327 1.00 97.25 115 VAL A N 1
ATOM 857 C CA . VAL A 1 115 ? 8.620 12.874 -17.473 1.00 97.25 115 VAL A CA 1
ATOM 858 C C . VAL A 1 115 ? 8.022 11.611 -16.854 1.00 97.25 115 VAL A C 1
ATOM 860 O O . VAL A 1 115 ? 7.108 11.719 -16.040 1.00 97.25 115 VAL A O 1
ATOM 863 N N . VAL A 1 116 ? 8.572 10.430 -17.161 1.00 96.25 116 VAL A N 1
ATOM 864 C CA . VAL A 1 116 ? 8.145 9.154 -16.556 1.00 96.25 116 VAL A CA 1
ATOM 865 C C . VAL A 1 116 ? 8.247 9.216 -15.033 1.00 96.25 116 VAL A C 1
ATOM 867 O O . VAL A 1 116 ? 7.284 8.875 -14.345 1.00 96.25 116 VAL A O 1
ATOM 870 N N . PHE A 1 117 ? 9.368 9.711 -14.504 1.00 97.62 117 PHE A N 1
ATOM 871 C CA . PHE A 1 117 ? 9.553 9.909 -13.069 1.00 97.62 117 PHE A CA 1
ATOM 872 C C . PHE A 1 117 ? 8.458 10.788 -12.474 1.00 97.62 117 PHE A C 1
ATOM 874 O O . PHE A 1 117 ? 7.802 10.374 -11.517 1.00 97.62 117 PHE A O 1
ATOM 881 N N . GLY A 1 118 ? 8.225 11.967 -13.056 1.00 98.06 118 GLY A N 1
ATOM 882 C CA . GLY A 1 118 ? 7.196 12.895 -12.598 1.00 98.06 118 GLY A CA 1
ATOM 883 C C . GLY A 1 118 ? 5.800 12.272 -12.619 1.00 98.06 118 GLY A C 1
ATOM 884 O O . GLY A 1 118 ? 5.071 12.364 -11.634 1.00 98.06 118 GLY A O 1
ATOM 885 N N . SER A 1 119 ? 5.435 11.580 -13.701 1.00 98.00 119 SER A N 1
ATOM 886 C CA . SER A 1 119 ? 4.130 10.921 -13.832 1.00 98.00 119 SER A CA 1
ATOM 887 C C . SER A 1 119 ? 3.933 9.807 -12.804 1.00 98.00 119 SER A C 1
ATOM 889 O O . SER A 1 119 ? 2.896 9.763 -12.139 1.00 98.00 119 SER A O 1
ATOM 891 N N . VAL A 1 120 ? 4.924 8.928 -12.629 1.00 97.38 120 VAL A N 1
ATOM 892 C CA . VAL A 1 120 ? 4.852 7.825 -11.659 1.00 97.38 120 VAL A CA 1
ATOM 893 C C . VAL A 1 120 ? 4.832 8.366 -10.232 1.00 97.38 120 VAL A C 1
ATOM 895 O O . VAL A 1 120 ? 4.016 7.923 -9.425 1.00 97.38 120 VAL A O 1
ATOM 898 N N . TYR A 1 121 ? 5.685 9.345 -9.923 1.00 97.75 121 TYR A N 1
ATOM 899 C CA . TYR A 1 121 ? 5.707 10.010 -8.623 1.00 97.75 121 TYR A CA 1
ATOM 900 C C . TYR A 1 121 ? 4.342 10.614 -8.287 1.00 97.75 121 TYR A C 1
ATOM 902 O O . TYR A 1 121 ? 3.790 10.313 -7.228 1.00 97.75 121 TYR A O 1
ATOM 910 N N . THR A 1 122 ? 3.761 11.396 -9.200 1.00 98.12 122 THR A N 1
ATOM 911 C CA . THR A 1 122 ? 2.447 12.018 -8.998 1.00 98.12 122 THR A CA 1
ATOM 912 C C . THR A 1 122 ? 1.348 10.972 -8.818 1.00 98.12 122 THR A C 1
ATOM 914 O O . THR A 1 122 ? 0.532 11.110 -7.909 1.00 98.12 122 THR A O 1
ATOM 917 N N . ALA A 1 123 ? 1.335 9.898 -9.613 1.00 97.38 123 ALA A N 1
ATOM 918 C CA . ALA A 1 123 ? 0.337 8.833 -9.486 1.00 97.38 123 ALA A CA 1
ATOM 919 C C . ALA A 1 123 ? 0.433 8.094 -8.138 1.00 97.38 123 ALA A C 1
ATOM 921 O O . ALA A 1 123 ? -0.576 7.891 -7.456 1.00 97.38 123 ALA A O 1
ATOM 922 N N . LEU A 1 124 ? 1.647 7.726 -7.718 1.00 95.62 124 LEU A N 1
ATOM 923 C CA . LEU A 1 124 ? 1.886 7.070 -6.431 1.00 95.62 124 LEU A CA 1
ATOM 924 C C . LEU A 1 124 ? 1.5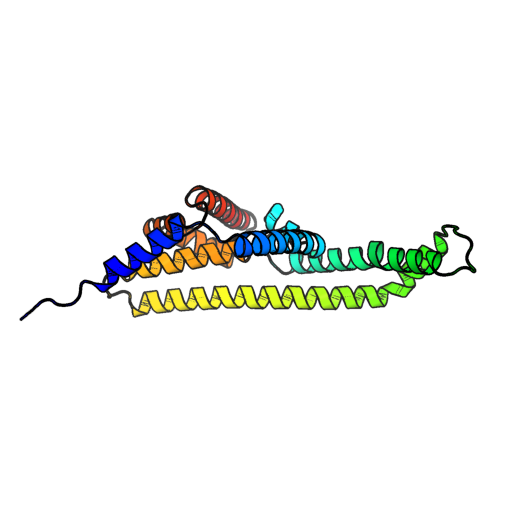53 7.993 -5.253 1.00 95.62 124 LEU A C 1
ATOM 926 O O . LEU A 1 124 ? 0.952 7.545 -4.275 1.00 95.62 124 LEU A O 1
ATOM 930 N N . TYR A 1 125 ? 1.901 9.276 -5.354 1.00 96.75 125 TYR A N 1
ATOM 931 C CA . TYR A 1 125 ? 1.576 10.273 -4.340 1.00 96.75 125 TYR A CA 1
ATOM 932 C C . TYR A 1 125 ? 0.067 10.496 -4.221 1.00 96.75 125 TYR A C 1
ATOM 934 O O . TYR A 1 125 ? -0.459 10.502 -3.111 1.00 96.75 125 TYR A O 1
ATOM 942 N N . ALA A 1 126 ? -0.647 10.601 -5.345 1.00 97.56 126 ALA A N 1
ATOM 943 C CA . ALA A 1 126 ? -2.101 10.723 -5.358 1.00 97.56 126 ALA A CA 1
ATOM 944 C C . ALA A 1 126 ? -2.780 9.513 -4.694 1.00 97.56 126 ALA A C 1
ATOM 946 O O . ALA A 1 126 ? -3.667 9.690 -3.857 1.00 97.56 126 ALA A O 1
ATOM 947 N N . ARG A 1 127 ? -2.319 8.288 -4.992 1.00 95.44 127 ARG A N 1
ATOM 948 C CA . ARG A 1 127 ? -2.801 7.072 -4.317 1.00 95.44 127 ARG A CA 1
ATOM 949 C C . ARG A 1 127 ? -2.541 7.131 -2.813 1.00 95.44 127 ARG A C 1
ATOM 951 O O . ARG A 1 127 ? -3.469 6.911 -2.043 1.00 95.44 127 ARG A O 1
ATOM 958 N N . PHE A 1 128 ? -1.321 7.459 -2.389 1.00 95.44 128 PHE A N 1
ATOM 959 C CA . PHE A 1 128 ? -0.990 7.600 -0.967 1.00 95.44 128 PHE A CA 1
ATOM 960 C C . PHE A 1 128 ? -1.880 8.635 -0.265 1.00 95.44 128 PHE A C 1
ATOM 962 O O . PHE A 1 128 ? -2.411 8.355 0.808 1.00 95.44 128 PHE A O 1
ATOM 969 N N . ALA A 1 129 ? -2.096 9.801 -0.876 1.00 96.69 129 ALA A N 1
ATOM 970 C CA . ALA A 1 129 ? -2.947 10.846 -0.316 1.00 96.69 129 ALA A CA 1
ATOM 971 C C . ALA A 1 129 ? -4.401 10.374 -0.149 1.00 96.69 129 ALA A C 1
ATOM 973 O O . ALA A 1 129 ? -5.015 10.635 0.886 1.00 96.69 129 ALA A O 1
ATOM 974 N N . ALA A 1 130 ? -4.936 9.634 -1.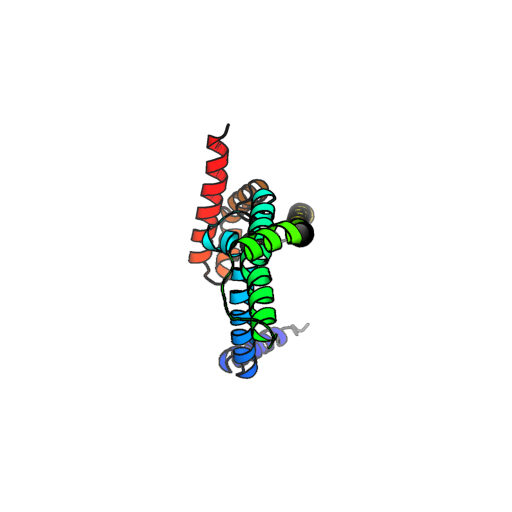126 1.00 97.12 130 ALA A N 1
ATOM 975 C CA . ALA A 1 130 ? -6.270 9.046 -1.038 1.00 97.12 130 ALA A CA 1
ATOM 976 C C . ALA A 1 130 ? -6.371 8.002 0.090 1.00 97.12 130 ALA A C 1
ATOM 978 O O . ALA A 1 130 ? -7.310 8.051 0.880 1.00 97.12 130 ALA A O 1
ATOM 979 N N . GLN A 1 131 ? -5.384 7.108 0.211 1.00 96.50 131 GLN A N 1
ATOM 980 C CA . GLN A 1 131 ? -5.326 6.091 1.271 1.00 96.50 131 GLN A CA 1
ATOM 981 C C . GLN A 1 131 ? -5.228 6.721 2.666 1.00 96.50 131 GLN A C 1
ATOM 983 O O . GLN A 1 131 ? -5.936 6.325 3.589 1.00 96.50 131 GLN A O 1
ATOM 988 N N . TRP A 1 132 ? -4.377 7.740 2.810 1.00 96.06 132 TRP A N 1
ATOM 989 C CA . TRP A 1 132 ? -4.234 8.486 4.055 1.00 96.06 132 TRP A CA 1
ATOM 990 C C . TRP A 1 132 ? -5.543 9.164 4.454 1.00 96.06 132 TRP A C 1
ATOM 992 O O . TRP A 1 132 ? -5.970 9.064 5.604 1.00 96.06 132 TRP A O 1
ATOM 1002 N N . ARG A 1 133 ? -6.187 9.850 3.500 1.00 97.62 133 ARG A N 1
ATOM 1003 C CA . ARG A 1 133 ? -7.460 10.535 3.732 1.00 97.62 133 ARG A CA 1
ATOM 1004 C C . ARG A 1 133 ? -8.554 9.554 4.141 1.00 97.62 133 ARG A C 1
ATOM 1006 O O . ARG A 1 133 ? -9.256 9.822 5.106 1.00 97.62 133 ARG A O 1
ATOM 1013 N N . TYR A 1 134 ? -8.647 8.418 3.454 1.00 97.94 134 TYR A N 1
ATOM 1014 C CA . TYR A 1 134 ? -9.580 7.352 3.801 1.00 97.94 134 TYR A CA 1
ATOM 1015 C C . TYR A 1 134 ? -9.437 6.923 5.268 1.00 97.94 134 TYR A C 1
ATOM 1017 O O . TYR A 1 134 ? -10.411 6.997 6.014 1.00 97.94 134 TYR A O 1
ATOM 1025 N N . LEU A 1 135 ? -8.226 6.559 5.711 1.00 97.94 135 LEU A N 1
ATOM 1026 C CA . LEU A 1 135 ? -8.011 6.146 7.103 1.00 97.94 135 LEU A CA 1
ATOM 1027 C C . LEU A 1 135 ? -8.325 7.269 8.092 1.00 97.94 135 LEU A C 1
ATOM 1029 O O . LEU A 1 135 ? -8.974 7.026 9.107 1.00 97.94 135 LEU A O 1
ATOM 1033 N N . ALA A 1 136 ? -7.910 8.503 7.806 1.00 97.62 136 ALA A N 1
ATOM 1034 C CA . ALA A 1 136 ? -8.224 9.640 8.667 1.00 97.62 136 ALA A CA 1
ATOM 1035 C C . ALA A 1 136 ? -9.744 9.851 8.813 1.00 97.62 136 ALA A C 1
ATOM 1037 O O . ALA A 1 136 ? -10.233 10.074 9.921 1.00 97.62 136 ALA A O 1
ATOM 1038 N N . ASP A 1 137 ? -10.498 9.723 7.720 1.00 98.31 137 ASP A N 1
ATOM 1039 C CA . ASP A 1 137 ? -11.955 9.856 7.722 1.00 98.31 137 ASP A CA 1
ATOM 1040 C C . ASP A 1 137 ? -12.628 8.714 8.503 1.00 98.31 137 ASP A C 1
ATOM 1042 O O . ASP A 1 137 ? -13.549 8.966 9.283 1.00 98.31 137 ASP A O 1
ATOM 1046 N N . VAL A 1 138 ? -12.159 7.469 8.351 1.00 98.19 138 VAL A N 1
ATOM 1047 C CA . VAL A 1 138 ? -12.645 6.318 9.136 1.00 98.19 138 VAL A CA 1
ATOM 1048 C C . VAL A 1 138 ? -12.369 6.525 10.625 1.00 98.19 138 VAL A C 1
ATOM 1050 O O . VAL A 1 138 ? -13.280 6.384 11.439 1.00 98.19 138 VAL A O 1
ATOM 1053 N N . TYR A 1 139 ? -11.151 6.935 10.989 1.00 98.38 139 TYR A N 1
ATOM 1054 C CA . TYR A 1 139 ? -10.790 7.247 12.372 1.00 98.38 139 TYR A CA 1
ATOM 1055 C C . TYR A 1 139 ? -11.729 8.299 12.977 1.00 98.38 139 TYR A C 1
ATOM 1057 O O . TYR A 1 139 ? -12.292 8.083 14.052 1.00 98.38 139 TYR A O 1
ATOM 1065 N N . ASN A 1 140 ? -11.949 9.411 12.271 1.00 98.38 140 ASN A N 1
ATOM 1066 C CA . ASN A 1 140 ? -12.817 10.488 12.745 1.00 98.38 140 ASN A CA 1
ATOM 1067 C C . ASN A 1 140 ? -14.258 10.007 12.957 1.00 98.38 140 ASN A C 1
ATOM 1069 O O . ASN A 1 140 ? -14.851 10.307 13.991 1.00 98.38 140 ASN A O 1
ATOM 1073 N N . LYS A 1 141 ? -14.795 9.200 12.035 1.00 98.44 141 LYS A N 1
ATOM 1074 C CA . LYS A 1 141 ? -16.137 8.609 12.164 1.00 98.44 141 LYS A CA 1
ATOM 1075 C C . LYS A 1 141 ? -16.246 7.656 13.351 1.00 98.44 141 LYS A C 1
ATOM 1077 O O . LYS A 1 141 ? -17.254 7.682 14.052 1.00 98.44 141 LYS A O 1
ATOM 1082 N N . ILE A 1 142 ? -15.217 6.846 13.611 1.00 98.25 142 ILE A N 1
ATOM 1083 C CA . ILE A 1 142 ? -15.171 5.971 14.793 1.00 98.25 142 ILE A CA 1
ATOM 1084 C C . ILE A 1 142 ? -15.202 6.814 16.069 1.00 98.25 142 ILE A C 1
ATOM 1086 O O . ILE A 1 142 ? -15.975 6.521 16.978 1.00 98.25 142 ILE A O 1
ATOM 1090 N N . LYS A 1 143 ? -14.399 7.881 16.136 1.00 98.06 143 LYS A N 1
ATOM 1091 C CA . LYS A 1 143 ? -14.368 8.783 17.296 1.00 98.06 143 LYS A CA 1
ATOM 1092 C C . LYS A 1 143 ? -15.689 9.528 17.492 1.00 98.06 143 LYS A C 1
ATOM 1094 O O . LYS A 1 143 ? -16.134 9.663 18.627 1.00 98.06 143 LYS A O 1
ATOM 1099 N N . GLU A 1 144 ? -16.335 9.968 16.416 1.00 98.06 144 GLU A N 1
ATOM 1100 C CA . GLU A 1 144 ? -17.666 10.583 16.473 1.00 98.06 144 GLU A CA 1
ATOM 1101 C C . GLU A 1 144 ? -18.714 9.592 16.998 1.00 98.06 144 GLU A C 1
ATOM 1103 O O . GLU A 1 144 ? -19.472 9.915 17.914 1.00 98.06 144 GLU A O 1
ATOM 1108 N N . ALA A 1 145 ? -18.724 8.366 16.466 1.00 97.38 145 ALA A N 1
ATOM 1109 C CA . ALA A 1 145 ? -19.631 7.307 16.896 1.00 97.38 145 ALA A CA 1
ATOM 1110 C C . ALA A 1 145 ? -19.413 6.919 18.366 1.00 97.38 145 ALA A C 1
ATOM 1112 O O . ALA A 1 145 ? -20.383 6.693 19.088 1.00 97.38 145 ALA A O 1
ATOM 1113 N N . GLU A 1 146 ? -18.159 6.889 18.823 1.00 96.62 146 GLU A N 1
ATOM 1114 C CA . GLU A 1 146 ? -17.801 6.612 20.215 1.00 96.62 146 GLU A CA 1
ATOM 1115 C C . GLU A 1 146 ? -18.397 7.642 21.174 1.00 96.62 146 GLU A C 1
ATOM 1117 O O . GLU A 1 146 ? -18.938 7.265 22.208 1.00 96.62 146 GLU A O 1
ATOM 1122 N N . VAL A 1 147 ? -18.382 8.926 20.814 1.00 97.19 147 VAL A N 1
ATOM 1123 C CA . VAL A 1 147 ? -19.019 9.974 21.624 1.00 97.19 147 VAL A CA 1
ATOM 1124 C C . VAL A 1 147 ? -20.543 9.868 21.542 1.00 97.19 147 VAL A C 1
ATOM 1126 O O . VAL A 1 147 ? -21.218 9.814 22.571 1.00 97.19 147 VAL A O 1
ATOM 1129 N N . LYS A 1 148 ? -21.088 9.802 20.321 1.00 97.06 148 LYS A N 1
ATOM 1130 C CA . LYS A 1 148 ? -22.530 9.878 20.050 1.00 97.06 148 LYS A CA 1
ATOM 1131 C C . LYS A 1 148 ? -23.322 8.700 20.615 1.00 97.06 148 LYS A C 1
ATOM 1133 O O . LYS A 1 148 ? -24.462 8.884 21.033 1.00 97.06 148 LYS A O 1
ATOM 1138 N N . TYR A 1 149 ? -22.744 7.503 20.601 1.00 95.19 149 TYR A N 1
ATOM 1139 C CA . TYR A 1 149 ? -23.433 6.268 20.979 1.00 95.19 149 TYR A CA 1
ATOM 1140 C C . TYR A 1 149 ? -22.891 5.643 22.268 1.00 95.19 149 TYR A C 1
ATOM 1142 O O . TYR A 1 149 ? -23.262 4.517 22.581 1.00 95.19 149 TYR A O 1
ATOM 1150 N N . SER A 1 150 ? -22.062 6.362 23.033 1.00 92.50 150 SER A N 1
ATOM 1151 C CA . SER A 1 150 ? -21.440 5.881 24.283 1.00 92.50 150 SER A CA 1
ATOM 1152 C C . SER A 1 150 ? -22.419 5.294 25.306 1.00 92.50 150 SER A C 1
ATOM 1154 O O . SER A 1 150 ? -22.040 4.416 26.075 1.00 92.50 150 SER A O 1
ATOM 1156 N N . THR A 1 151 ? -23.670 5.756 25.313 1.00 94.06 151 THR A N 1
ATOM 1157 C CA . THR A 1 151 ? -24.717 5.320 26.248 1.00 94.06 151 THR A CA 1
ATOM 1158 C C . THR A 1 151 ? -25.620 4.215 25.702 1.00 94.06 151 THR A C 1
ATOM 1160 O O . THR A 1 151 ? -26.502 3.752 26.421 1.00 94.06 151 THR A O 1
ATOM 1163 N N . GLN A 1 152 ? -25.450 3.806 24.441 1.00 95.06 152 GLN A N 1
ATOM 1164 C CA . GLN A 1 152 ? -26.256 2.738 23.855 1.00 95.06 152 GLN A CA 1
ATOM 1165 C C . GLN A 1 152 ? -25.726 1.361 24.249 1.00 95.06 152 GLN A C 1
ATOM 1167 O O . GLN A 1 152 ? -24.516 1.117 24.250 1.00 95.06 152 GLN A O 1
ATOM 1172 N N . ASP A 1 153 ? -26.648 0.424 24.453 1.00 92.75 153 ASP A N 1
ATOM 1173 C CA . ASP A 1 153 ? -26.304 -0.982 24.636 1.00 92.75 153 ASP A CA 1
ATOM 1174 C C . ASP A 1 153 ? -25.512 -1.513 23.428 1.00 92.75 153 ASP A C 1
ATOM 1176 O O . ASP A 1 153 ? -25.736 -1.135 22.269 1.00 92.75 153 ASP A O 1
ATOM 1180 N N . ASN A 1 154 ? -24.537 -2.381 23.705 1.00 92.75 154 ASN A N 1
ATOM 1181 C CA . ASN A 1 154 ? -23.632 -2.990 22.721 1.00 92.75 154 ASN A CA 1
ATOM 1182 C C . ASN A 1 154 ? -22.828 -1.988 21.863 1.00 92.75 154 ASN A C 1
ATOM 1184 O O . ASN A 1 154 ? -22.248 -2.371 20.844 1.00 92.75 154 ASN A O 1
ATOM 1188 N N . ALA A 1 155 ? -22.772 -0.699 22.223 1.00 94.06 155 ALA A N 1
ATOM 1189 C CA . ALA A 1 155 ? -21.977 0.283 21.483 1.00 94.06 155 ALA A CA 1
ATOM 1190 C C . ALA A 1 155 ? -20.486 -0.075 21.488 1.00 94.06 155 ALA A C 1
ATOM 1192 O O . ALA A 1 155 ? -19.837 0.003 20.449 1.00 94.06 155 ALA A O 1
ATOM 1193 N N . ALA A 1 156 ? -19.965 -0.530 22.630 1.00 93.88 156 ALA A N 1
ATOM 1194 C CA . ALA A 1 156 ? -18.570 -0.939 22.765 1.00 93.88 156 ALA A CA 1
ATOM 1195 C C . ALA A 1 156 ? -18.201 -2.098 21.825 1.00 93.88 156 ALA A C 1
ATOM 1197 O O . ALA A 1 156 ? -17.145 -2.054 21.203 1.00 93.88 156 ALA A O 1
ATOM 1198 N N . ASP A 1 157 ? -19.078 -3.096 21.682 1.00 94.94 157 ASP A N 1
ATOM 1199 C CA . ASP A 1 157 ? -18.817 -4.261 20.829 1.00 94.94 157 ASP A CA 1
ATOM 1200 C C . ASP A 1 157 ? -18.850 -3.870 19.348 1.00 94.94 157 ASP A C 1
ATOM 1202 O O . ASP A 1 157 ? -17.925 -4.182 18.603 1.00 94.94 157 ASP A O 1
ATOM 1206 N N . ARG A 1 158 ? -19.847 -3.074 18.937 1.00 95.19 158 ARG A N 1
ATOM 1207 C CA . ARG A 1 158 ? -19.915 -2.534 17.569 1.00 95.19 158 ARG A CA 1
ATOM 1208 C C . ARG A 1 158 ? -18.704 -1.660 17.241 1.00 95.19 158 ARG A C 1
ATOM 1210 O O . ARG A 1 158 ? -18.138 -1.762 16.158 1.00 95.19 158 ARG A O 1
ATOM 1217 N N . LEU A 1 159 ? -18.277 -0.801 18.168 1.00 97.56 159 LEU A N 1
ATOM 1218 C CA . LEU A 1 159 ? -17.086 0.033 17.985 1.00 97.56 159 LEU A CA 1
ATOM 1219 C C . LEU A 1 159 ? -15.806 -0.801 17.934 1.00 97.56 159 LEU A C 1
ATOM 1221 O O . LEU A 1 159 ? -14.880 -0.422 17.219 1.00 97.56 159 LEU A O 1
ATOM 1225 N N . ALA A 1 160 ? -15.741 -1.917 18.661 1.00 98.12 160 ALA A N 1
ATOM 1226 C CA . ALA A 1 160 ? -14.592 -2.807 18.626 1.00 98.12 160 ALA A CA 1
ATOM 1227 C C . ALA A 1 160 ? -14.386 -3.423 17.237 1.00 98.12 160 ALA A C 1
ATOM 1229 O O . ALA A 1 160 ? -13.256 -3.462 16.756 1.00 98.12 160 ALA A O 1
ATOM 1230 N N . GLU A 1 161 ? -15.468 -3.802 16.556 1.00 97.62 161 GLU A N 1
ATOM 1231 C CA . GLU A 1 161 ? -15.423 -4.295 15.174 1.00 97.62 161 GLU A CA 1
ATOM 1232 C C . GLU A 1 161 ? -14.889 -3.233 14.205 1.00 97.62 161 GLU A C 1
ATOM 1234 O O . GLU A 1 161 ? -13.981 -3.508 13.423 1.00 97.62 161 GLU A O 1
ATOM 1239 N N . TRP A 1 162 ? -15.365 -1.989 14.305 1.00 98.12 162 TRP A N 1
ATOM 1240 C CA . TRP A 1 162 ? -14.867 -0.895 13.462 1.00 98.12 162 TRP A CA 1
ATOM 1241 C C . TRP A 1 162 ? -13.407 -0.526 13.747 1.00 98.12 162 TRP A C 1
ATOM 1243 O O . TRP A 1 162 ? -12.648 -0.251 12.819 1.00 98.12 162 TRP A O 1
ATOM 1253 N N . LYS A 1 163 ? -12.988 -0.532 15.018 1.00 98.56 163 LYS A N 1
ATOM 1254 C CA . LYS A 1 163 ? -11.587 -0.297 15.407 1.00 98.56 163 LYS A CA 1
ATOM 1255 C C . LYS A 1 163 ? -10.669 -1.415 14.900 1.00 98.56 163 LYS A C 1
ATOM 1257 O O . LYS A 1 163 ? -9.548 -1.126 14.482 1.00 98.56 163 LYS A O 1
ATOM 1262 N N . ALA A 1 164 ? -11.144 -2.661 14.901 1.00 98.44 164 ALA A N 1
ATOM 1263 C CA . ALA A 1 164 ? -10.435 -3.794 14.318 1.00 98.44 164 ALA A CA 1
ATOM 1264 C C . ALA A 1 164 ? -10.313 -3.656 12.792 1.00 98.44 164 ALA A C 1
ATOM 1266 O O . ALA A 1 164 ? -9.204 -3.758 12.271 1.00 98.44 164 ALA A O 1
ATOM 1267 N N . GLY A 1 165 ? -11.409 -3.327 12.100 1.00 98.12 165 GLY A N 1
ATOM 1268 C CA . GLY A 1 165 ? -11.402 -3.068 10.656 1.00 98.12 165 GLY A CA 1
ATOM 1269 C C . GLY A 1 165 ? -10.467 -1.920 10.263 1.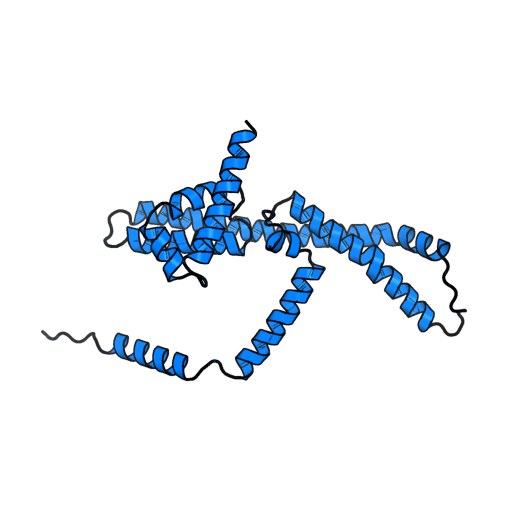00 98.12 165 GLY A C 1
ATOM 1270 O O . GLY A 1 165 ? -9.713 -2.038 9.307 1.00 98.12 165 GLY A O 1
ATOM 1271 N N . PHE A 1 166 ? -10.407 -0.845 11.058 1.00 98.56 166 PHE A N 1
ATOM 1272 C CA . PHE A 1 166 ? -9.424 0.224 10.851 1.00 98.56 166 PHE A CA 1
ATOM 1273 C C . PHE A 1 166 ? -7.973 -0.281 10.922 1.00 98.56 166 PHE A C 1
ATOM 1275 O O . PHE A 1 166 ? -7.135 0.153 10.133 1.00 98.56 166 PHE A O 1
ATOM 1282 N N . ALA A 1 167 ? -7.656 -1.167 11.872 1.00 98.50 167 ALA A N 1
ATOM 1283 C CA . ALA A 1 167 ? -6.311 -1.724 12.002 1.00 98.50 167 ALA A CA 1
ATOM 1284 C C . ALA A 1 167 ? -5.957 -2.647 10.825 1.00 98.50 167 ALA A C 1
ATOM 1286 O O . ALA A 1 167 ? -4.830 -2.584 10.333 1.00 98.50 167 ALA A O 1
ATOM 1287 N N . GLU A 1 168 ? -6.916 -3.451 10.357 1.00 98.19 168 GLU A N 1
ATOM 1288 C CA . GLU A 1 168 ? -6.772 -4.288 9.159 1.00 98.19 168 GLU A CA 1
ATOM 1289 C C . GLU A 1 168 ? -6.534 -3.429 7.912 1.00 98.19 168 GLU A C 1
ATOM 1291 O O . GLU A 1 168 ? -5.526 -3.602 7.228 1.00 98.19 168 GLU A O 1
ATOM 1296 N N . ASP A 1 169 ? -7.392 -2.438 7.666 1.00 97.88 169 ASP A N 1
ATOM 1297 C CA . ASP A 1 169 ? -7.252 -1.524 6.532 1.00 97.88 169 ASP A CA 1
ATOM 1298 C C . ASP A 1 169 ? -5.912 -0.784 6.576 1.00 97.88 169 ASP A C 1
ATOM 1300 O O . ASP A 1 169 ? -5.245 -0.611 5.556 1.00 97.88 169 ASP A O 1
ATOM 1304 N N . ALA A 1 170 ? -5.471 -0.346 7.756 1.00 97.56 170 ALA A N 1
ATOM 1305 C CA . ALA A 1 170 ? -4.178 0.309 7.892 1.00 97.56 170 ALA A CA 1
ATOM 1306 C C . ALA A 1 170 ? -3.011 -0.623 7.529 1.00 97.56 170 ALA A C 1
ATOM 1308 O O . ALA A 1 170 ? -2.020 -0.157 6.957 1.00 97.56 170 ALA A O 1
ATOM 1309 N N . GLU A 1 171 ? -3.104 -1.916 7.839 1.00 96.12 171 GLU A N 1
ATOM 1310 C CA . GLU A 1 171 ? -2.113 -2.919 7.444 1.00 96.12 171 GLU A CA 1
ATOM 1311 C C . GLU A 1 171 ? -2.109 -3.128 5.923 1.00 96.12 171 GLU A C 1
ATOM 1313 O O . GLU A 1 171 ? -1.054 -2.984 5.295 1.00 96.12 171 GLU A O 1
ATOM 1318 N N . GLU A 1 172 ? -3.281 -3.367 5.328 1.00 94.25 172 GLU A N 1
ATOM 1319 C CA . GLU A 1 172 ? -3.467 -3.578 3.882 1.00 94.25 172 GLU A CA 1
ATOM 1320 C C . GLU A 1 172 ? -3.013 -2.371 3.052 1.00 94.25 172 GLU A C 1
ATOM 1322 O O . GLU A 1 172 ? -2.427 -2.499 1.977 1.00 94.25 172 GLU A O 1
ATOM 1327 N N . LEU A 1 173 ? -3.216 -1.161 3.572 1.00 95.06 173 LEU A N 1
ATOM 1328 C CA . LEU A 1 173 ? -2.785 0.077 2.925 1.00 95.06 173 LEU A CA 1
ATOM 1329 C C . LEU A 1 173 ? -1.301 0.403 3.161 1.00 95.06 173 LEU A C 1
ATOM 1331 O O . LEU A 1 173 ? -0.817 1.433 2.679 1.00 95.06 173 LEU A O 1
ATOM 1335 N N . HIS A 1 174 ? -0.564 -0.453 3.878 1.00 95.50 174 HIS A N 1
ATOM 1336 C CA . HIS A 1 174 ? 0.836 -0.255 4.270 1.00 95.50 174 HIS A CA 1
ATOM 1337 C C . HIS A 1 174 ? 1.068 1.027 5.091 1.00 95.50 174 HIS A C 1
ATOM 1339 O O . HIS A 1 174 ? 2.124 1.669 5.012 1.00 95.50 174 HIS A O 1
ATOM 1345 N N . LEU A 1 175 ? 0.068 1.413 5.887 1.00 96.06 175 LEU A N 1
ATOM 1346 C CA . LEU A 1 175 ? 0.056 2.607 6.731 1.00 96.06 175 LEU A CA 1
ATOM 1347 C C . LEU A 1 175 ? 0.118 2.285 8.230 1.00 96.06 175 LEU A C 1
ATOM 1349 O O . LEU A 1 175 ? 0.436 3.181 9.007 1.00 96.06 175 LEU A O 1
ATOM 1353 N N . ALA A 1 176 ? -0.085 1.031 8.642 1.00 96.88 176 ALA A N 1
ATOM 1354 C CA . ALA A 1 176 ? -0.108 0.622 10.049 1.00 96.88 176 ALA A CA 1
ATOM 1355 C C . ALA A 1 176 ? 1.152 1.011 10.837 1.00 96.88 176 ALA A C 1
ATOM 1357 O O . ALA A 1 176 ? 1.071 1.351 12.011 1.00 96.88 176 ALA A O 1
ATOM 1358 N N . THR A 1 177 ? 2.320 1.017 10.191 1.00 95.31 177 THR A N 1
ATOM 1359 C CA . THR A 1 177 ? 3.600 1.398 10.810 1.00 95.31 177 THR A CA 1
ATOM 1360 C C . THR A 1 177 ? 3.907 2.896 10.726 1.00 95.31 177 THR A C 1
ATOM 1362 O O . THR A 1 177 ? 4.953 3.336 11.201 1.00 95.31 177 THR A O 1
ATOM 1365 N N . LYS A 1 178 ? 3.024 3.728 10.149 1.00 92.94 178 LYS A N 1
ATOM 1366 C CA . LYS A 1 178 ? 3.160 5.188 10.268 1.00 92.94 178 LYS A CA 1
ATOM 1367 C C . LYS A 1 178 ? 2.884 5.591 11.697 1.00 92.94 178 LYS A C 1
ATOM 1369 O O . LYS A 1 178 ? 1.810 5.301 12.200 1.00 92.94 178 LYS A O 1
ATOM 1374 N N . LYS A 1 179 ? 3.787 6.373 12.284 1.00 92.00 179 LYS A N 1
ATOM 1375 C CA . LYS A 1 179 ? 3.703 6.909 13.649 1.00 92.00 179 LYS A CA 1
ATOM 1376 C C . LYS A 1 179 ? 2.286 7.239 14.134 1.00 92.00 179 LYS A C 1
ATOM 1378 O O . LYS A 1 179 ? 1.856 6.730 15.163 1.00 92.00 179 LYS A O 1
ATOM 1383 N N . ILE A 1 180 ? 1.557 8.065 13.378 1.00 93.69 180 ILE A N 1
ATOM 1384 C CA . ILE A 1 180 ? 0.213 8.513 13.767 1.00 93.69 180 ILE A CA 1
ATOM 1385 C C . ILE A 1 180 ? -0.796 7.359 13.865 1.00 93.69 180 ILE A C 1
ATOM 1387 O O . ILE A 1 180 ? -1.603 7.337 14.787 1.00 93.69 180 ILE A O 1
ATOM 1391 N N . PHE A 1 181 ? -0.724 6.380 12.961 1.00 96.69 181 PHE A N 1
ATOM 1392 C CA . PHE A 1 181 ? -1.619 5.225 12.950 1.00 96.69 181 PHE A CA 1
ATOM 1393 C C . PHE A 1 181 ? -1.124 4.118 13.877 1.00 96.69 181 PHE A C 1
ATOM 1395 O O . PHE A 1 181 ? -1.927 3.537 14.594 1.00 96.69 181 PHE A O 1
ATOM 1402 N N . ALA A 1 182 ? 0.187 3.885 13.944 1.00 96.38 182 ALA A N 1
ATOM 1403 C CA . ALA A 1 182 ? 0.806 2.887 14.807 1.00 96.38 182 ALA A CA 1
ATOM 1404 C C . ALA A 1 182 ? 0.412 3.096 16.274 1.00 96.38 182 ALA A C 1
ATOM 1406 O O . ALA A 1 182 ? 0.023 2.147 16.950 1.00 96.38 182 ALA A O 1
ATOM 1407 N N . GLN A 1 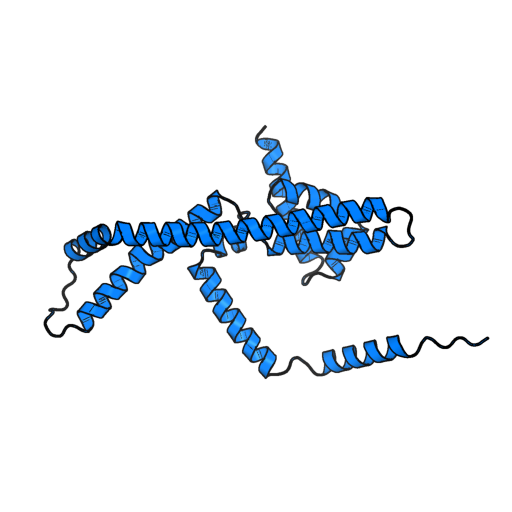183 ? 0.431 4.341 16.759 1.00 96.69 183 GLN A N 1
ATOM 1408 C CA . GLN A 1 183 ? 0.014 4.633 18.129 1.00 96.69 183 GLN A CA 1
ATOM 1409 C C . GLN A 1 183 ? -1.478 4.342 18.355 1.00 96.69 183 GLN A C 1
ATOM 1411 O O . GLN A 1 183 ? -1.834 3.751 19.372 1.00 96.69 183 GLN A O 1
ATOM 1416 N N . VAL A 1 184 ? -2.345 4.718 17.408 1.00 97.88 184 VAL A N 1
ATOM 1417 C CA . VAL A 1 184 ? -3.791 4.444 17.485 1.00 97.88 184 VAL A CA 1
ATOM 1418 C C . VAL A 1 184 ? -4.055 2.940 17.483 1.00 97.88 184 VAL A C 1
ATOM 1420 O O . VAL A 1 184 ? -4.772 2.449 18.350 1.00 97.88 184 VAL A O 1
ATOM 1423 N N . ILE A 1 185 ? -3.430 2.205 16.561 1.00 98.38 185 ILE A N 1
ATOM 1424 C CA . ILE A 1 185 ? -3.563 0.752 16.430 1.00 98.38 185 ILE A CA 1
ATOM 1425 C C . ILE A 1 185 ? -3.068 0.063 17.697 1.00 98.38 185 ILE A C 1
ATOM 1427 O O . ILE A 1 185 ? -3.790 -0.762 18.246 1.00 98.38 185 ILE A O 1
ATOM 1431 N N . ARG A 1 186 ? -1.892 0.441 18.216 1.00 98.00 186 ARG A N 1
ATOM 1432 C CA . ARG A 1 186 ? -1.366 -0.066 19.492 1.00 98.00 186 ARG A CA 1
ATOM 1433 C C . ARG A 1 186 ? -2.380 0.122 20.617 1.00 98.00 186 ARG A C 1
ATOM 1435 O O . ARG A 1 186 ? -2.614 -0.806 21.381 1.00 98.00 186 ARG A O 1
ATOM 1442 N N . THR A 1 187 ? -2.946 1.322 20.747 1.00 98.00 187 THR A N 1
ATOM 1443 C CA . THR A 1 187 ? -3.904 1.631 21.812 1.00 98.00 187 THR A CA 1
ATOM 1444 C C . THR A 1 187 ? -5.212 0.862 21.642 1.00 98.00 187 THR A C 1
ATOM 1446 O O . THR A 1 187 ? -5.721 0.334 22.623 1.00 98.00 187 THR A O 1
ATOM 1449 N N . TRP A 1 188 ? -5.758 0.772 20.428 1.00 98.44 188 TRP A N 1
ATOM 1450 C CA . TRP A 1 188 ? -7.021 0.073 20.183 1.00 98.44 188 TRP A CA 1
ATOM 1451 C C . TRP A 1 188 ? -6.887 -1.442 20.284 1.00 98.44 188 TRP A C 1
ATOM 1453 O O . TRP A 1 188 ? -7.705 -2.064 20.941 1.00 98.44 188 TRP A O 1
ATOM 1463 N N . LEU A 1 189 ? -5.848 -2.045 19.709 1.00 98.25 189 LEU A N 1
ATOM 1464 C CA . LEU A 1 189 ? -5.633 -3.496 19.748 1.00 98.25 189 LEU A CA 1
ATOM 1465 C C . LEU A 1 189 ? -5.100 -4.020 21.097 1.00 98.25 189 LEU A C 1
ATOM 1467 O O . LEU A 1 189 ? -4.915 -5.230 21.242 1.00 98.25 189 LEU A O 1
ATOM 1471 N N . ALA A 1 190 ? -4.839 -3.136 22.065 1.00 97.44 190 ALA A N 1
ATOM 1472 C CA . ALA A 1 190 ? -4.621 -3.505 23.465 1.00 97.44 190 ALA A CA 1
ATOM 1473 C C . ALA A 1 190 ? -5.941 -3.732 24.229 1.00 97.44 190 ALA A C 1
ATOM 1475 O O . ALA A 1 190 ? -5.923 -4.318 25.308 1.00 97.44 190 ALA A O 1
ATOM 1476 N N . ASP A 1 191 ? -7.074 -3.272 23.691 1.00 97.88 191 ASP A N 1
ATOM 1477 C CA . ASP A 1 191 ? -8.403 -3.606 24.202 1.00 97.88 191 ASP A CA 1
ATOM 1478 C C . ASP A 1 191 ? -8.785 -5.018 23.730 1.00 97.88 191 ASP A C 1
ATOM 1480 O O . ASP A 1 191 ? -8.824 -5.300 22.527 1.00 97.88 191 ASP A O 1
ATOM 1484 N N . GLU A 1 192 ? -9.082 -5.909 24.681 1.00 98.12 192 GLU A N 1
ATOM 1485 C CA . GLU A 1 192 ? -9.415 -7.311 24.411 1.00 98.12 192 GLU A CA 1
ATOM 1486 C C . GLU A 1 192 ? -10.620 -7.471 23.476 1.00 98.12 192 GLU A C 1
ATOM 1488 O O . GLU A 1 192 ? -10.642 -8.395 22.663 1.00 98.12 192 GLU A O 1
ATOM 1493 N N . LYS A 1 193 ? -11.600 -6.557 23.509 1.00 97.81 193 LYS A N 1
ATOM 1494 C CA . LYS A 1 193 ? -12.753 -6.621 22.598 1.00 97.81 193 LYS A CA 1
ATOM 1495 C C . LYS A 1 193 ? -12.344 -6.347 21.156 1.00 97.81 193 LYS A C 1
ATOM 1497 O O . LYS A 1 193 ? -12.784 -7.047 20.246 1.00 97.81 193 LYS A O 1
ATOM 1502 N N . VAL A 1 194 ? -11.485 -5.349 20.943 1.00 98.44 194 VAL A N 1
ATOM 1503 C CA . VAL A 1 194 ? -10.986 -4.989 19.605 1.00 98.44 194 VAL A CA 1
ATOM 1504 C C . VAL A 1 194 ? -10.069 -6.089 19.080 1.00 98.44 194 VAL A C 1
ATOM 1506 O O . VAL A 1 194 ? -10.202 -6.503 17.930 1.00 98.44 194 VAL A O 1
ATOM 1509 N N . LYS A 1 195 ? -9.177 -6.612 19.928 1.00 98.44 195 LYS A N 1
ATOM 1510 C CA . LYS A 1 195 ? -8.321 -7.755 19.598 1.00 98.44 195 LYS A CA 1
ATOM 1511 C C . LYS A 1 195 ? -9.153 -8.970 19.181 1.00 98.44 195 LYS A C 1
ATOM 1513 O O . LYS A 1 195 ? -8.898 -9.543 18.124 1.00 98.44 195 LYS A O 1
ATOM 1518 N N . ALA A 1 196 ? -10.156 -9.343 19.977 1.00 98.06 196 ALA A N 1
ATOM 1519 C CA . ALA A 1 196 ? -11.029 -10.472 19.674 1.00 98.06 196 ALA A CA 1
ATOM 1520 C C . ALA A 1 196 ? -11.778 -10.274 18.348 1.00 98.06 196 ALA A C 1
ATOM 1522 O O . ALA A 1 196 ? -11.845 -11.200 17.542 1.00 98.06 196 ALA A O 1
ATOM 1523 N N . ALA A 1 197 ? -12.286 -9.064 18.087 1.00 98.00 197 ALA A N 1
ATOM 1524 C CA . ALA A 1 197 ? -12.920 -8.734 16.814 1.00 98.00 197 ALA A CA 1
ATOM 1525 C C . ALA A 1 197 ? -11.940 -8.853 15.633 1.00 98.00 197 ALA A C 1
ATOM 1527 O O . ALA A 1 197 ? -12.283 -9.456 14.618 1.00 98.00 197 ALA A O 1
ATOM 1528 N N . PHE A 1 198 ? -10.707 -8.359 15.780 1.00 98.31 198 PHE A N 1
ATOM 1529 C CA . PHE A 1 198 ? -9.664 -8.483 14.758 1.00 98.31 198 PHE A CA 1
ATOM 1530 C C . PHE A 1 198 ? -9.359 -9.952 14.448 1.00 98.31 198 PHE A C 1
ATOM 1532 O O . PHE A 1 198 ? -9.415 -10.369 13.296 1.00 98.31 198 PHE A O 1
ATOM 1539 N N . ILE A 1 199 ? -9.098 -10.775 15.464 1.00 98.19 199 ILE A N 1
ATOM 1540 C CA . ILE A 1 199 ? -8.796 -12.203 15.271 1.00 98.19 199 ILE A CA 1
ATOM 1541 C C . ILE A 1 199 ? -9.973 -12.942 14.627 1.00 98.19 199 ILE A C 1
ATOM 1543 O O . ILE A 1 199 ? -9.759 -13.817 13.791 1.00 98.19 199 ILE A O 1
ATOM 1547 N N . ARG A 1 200 ? -11.209 -12.594 15.006 1.00 97.25 200 ARG A N 1
ATOM 1548 C CA . ARG A 1 200 ? -12.424 -13.234 14.490 1.00 97.25 200 ARG A CA 1
ATOM 1549 C C . ARG A 1 200 ? -12.645 -12.959 13.005 1.00 97.25 200 ARG A C 1
ATOM 1551 O O . ARG A 1 200 ? -13.085 -13.860 12.299 1.00 97.25 200 ARG A O 1
ATOM 1558 N N . TYR A 1 201 ? -12.398 -11.730 12.557 1.00 94.94 201 TYR A N 1
ATOM 1559 C CA . TYR A 1 201 ? -12.792 -11.287 11.217 1.00 94.94 201 TYR A CA 1
ATOM 1560 C C . TYR A 1 201 ? -11.658 -11.218 10.199 1.00 94.94 201 TYR A C 1
ATOM 1562 O O . TYR A 1 201 ? -11.929 -11.216 9.001 1.00 94.94 201 TYR A O 1
ATOM 1570 N N . THR A 1 202 ? -10.401 -11.213 10.638 1.00 94.38 202 THR A N 1
ATOM 1571 C CA . THR A 1 202 ? -9.264 -11.155 9.716 1.00 94.38 202 THR A CA 1
ATOM 1572 C C . THR A 1 202 ? -8.816 -12.545 9.275 1.00 94.38 202 THR A C 1
ATOM 1574 O O . THR A 1 202 ? -8.692 -13.485 10.067 1.00 94.38 202 THR A O 1
ATOM 1577 N N . THR A 1 203 ? -8.500 -12.689 7.986 1.00 91.69 203 THR A N 1
ATOM 1578 C CA . THR A 1 203 ? -7.872 -13.924 7.490 1.00 91.69 203 THR A CA 1
ATOM 1579 C C . THR A 1 203 ? -6.497 -14.091 8.144 1.00 91.69 203 THR A C 1
ATOM 1581 O O . THR A 1 203 ? -5.693 -13.163 8.136 1.00 91.69 203 THR A O 1
ATOM 1584 N N . GLY A 1 204 ? -6.220 -15.267 8.714 1.00 93.06 204 GLY A N 1
ATOM 1585 C CA . GLY A 1 204 ? -4.986 -15.537 9.468 1.00 93.06 204 GLY A CA 1
ATOM 1586 C C . GLY A 1 204 ? -5.066 -15.224 10.971 1.00 93.06 204 GLY A C 1
ATOM 1587 O O . GLY A 1 204 ? -4.160 -15.615 11.709 1.00 93.06 204 GLY A O 1
ATOM 1588 N N . GLY A 1 205 ? -6.145 -14.581 11.437 1.00 95.00 205 GLY A N 1
ATOM 1589 C CA . GLY A 1 205 ? -6.505 -14.433 12.851 1.00 95.00 205 GLY A CA 1
ATOM 1590 C C . GLY A 1 205 ? -5.345 -14.046 13.778 1.00 95.00 205 GLY A C 1
ATOM 1591 O O . GLY A 1 205 ? -4.731 -12.989 13.633 1.00 95.00 205 GLY A O 1
ATOM 1592 N N . GLU A 1 206 ? -5.031 -14.916 14.744 1.00 97.25 206 GLU A N 1
ATOM 1593 C CA . GLU A 1 206 ? -4.015 -14.677 15.785 1.00 97.25 206 GLU A CA 1
ATOM 1594 C C . GLU A 1 206 ? -2.598 -14.483 15.225 1.00 97.25 206 GLU A C 1
ATOM 1596 O O . GLU A 1 206 ? -1.811 -13.700 15.755 1.00 97.25 206 GLU A O 1
ATOM 1601 N N . GLU A 1 207 ? -2.228 -15.203 14.163 1.00 97.12 207 GLU A N 1
ATOM 1602 C CA . GLU A 1 207 ? -0.906 -15.046 13.551 1.00 97.12 207 GLU A CA 1
ATOM 1603 C C . GLU A 1 207 ? -0.760 -13.654 12.941 1.00 97.12 207 GLU A C 1
ATOM 1605 O O . GLU A 1 207 ? 0.219 -12.955 13.211 1.00 97.12 207 GLU A O 1
ATOM 1610 N N . ARG A 1 208 ? -1.777 -13.226 12.190 1.00 96.50 208 ARG A N 1
ATOM 1611 C CA . ARG A 1 208 ? -1.820 -11.896 11.589 1.00 96.50 208 ARG A CA 1
ATOM 1612 C C . ARG A 1 208 ? -1.802 -10.801 12.655 1.00 96.50 208 ARG A C 1
ATOM 1614 O O . ARG A 1 208 ? -0.996 -9.880 12.558 1.00 96.50 208 ARG A O 1
ATOM 1621 N N . TYR A 1 209 ? -2.589 -10.955 13.722 1.00 97.88 209 TYR A N 1
ATOM 1622 C CA . TYR A 1 209 ? -2.567 -10.050 14.875 1.00 97.88 209 TYR A CA 1
ATOM 1623 C C . TYR A 1 209 ? -1.162 -9.911 15.480 1.00 97.88 209 TYR A C 1
ATOM 1625 O O . TYR A 1 209 ? -0.681 -8.795 15.685 1.00 97.88 209 TYR A O 1
ATOM 1633 N N . ARG A 1 210 ? -0.480 -11.034 15.746 1.00 97.62 210 ARG A N 1
ATOM 1634 C CA . ARG A 1 210 ? 0.872 -11.028 16.330 1.00 97.62 210 ARG A CA 1
ATOM 1635 C C . ARG A 1 210 ? 1.879 -10.324 15.425 1.00 97.62 210 ARG A C 1
ATOM 1637 O O . ARG A 1 210 ? 2.675 -9.526 15.920 1.00 97.62 210 ARG A O 1
ATOM 1644 N N . ASN A 1 211 ? 1.823 -10.586 14.121 1.00 96.00 211 ASN A N 1
ATOM 1645 C CA . ASN A 1 211 ? 2.703 -9.951 13.141 1.00 96.00 211 ASN A CA 1
ATOM 1646 C C . ASN A 1 211 ? 2.473 -8.434 13.096 1.00 96.00 211 ASN A C 1
ATOM 1648 O O . ASN A 1 211 ? 3.425 -7.669 13.271 1.00 96.00 211 ASN A O 1
ATOM 1652 N N . LEU A 1 212 ? 1.214 -8.005 12.968 1.00 96.38 212 LEU A N 1
ATOM 1653 C CA . LEU A 1 212 ? 0.832 -6.595 12.965 1.00 96.38 212 LEU A CA 1
ATOM 1654 C C . LEU A 1 212 ? 1.284 -5.889 14.247 1.00 96.38 212 LEU A C 1
ATOM 1656 O O . LEU A 1 212 ? 1.951 -4.854 14.189 1.00 96.38 212 LEU A O 1
ATOM 1660 N N . MET A 1 213 ? 0.968 -6.459 15.412 1.00 97.62 213 MET A N 1
ATOM 1661 C CA . MET A 1 213 ? 1.315 -5.866 16.701 1.00 97.62 213 MET A CA 1
ATOM 1662 C C . MET A 1 213 ? 2.832 -5.774 16.889 1.00 97.62 213 MET A C 1
ATOM 1664 O O . MET A 1 213 ? 3.329 -4.751 17.355 1.00 97.62 213 MET A O 1
ATOM 1668 N N . SER A 1 214 ? 3.591 -6.788 16.464 1.00 95.81 214 SER A N 1
ATOM 1669 C CA . SER A 1 214 ? 5.056 -6.740 16.475 1.00 95.81 214 SER A CA 1
ATOM 1670 C C . SER A 1 214 ? 5.589 -5.571 15.639 1.00 95.81 214 SER A C 1
ATOM 1672 O O . SER A 1 214 ? 6.420 -4.794 16.116 1.00 95.81 214 SER A O 1
ATOM 1674 N N . SER A 1 215 ? 5.090 -5.394 14.411 1.00 94.06 215 SER A N 1
ATOM 1675 C CA . SER A 1 215 ? 5.490 -4.283 13.538 1.00 94.06 215 SER A CA 1
ATOM 1676 C C . SER A 1 215 ? 5.108 -2.917 14.111 1.00 94.06 215 SER A C 1
ATOM 1678 O O . SER A 1 215 ? 5.913 -1.984 14.070 1.00 94.06 215 SER A O 1
ATOM 1680 N N . VAL A 1 216 ? 3.909 -2.796 14.680 1.00 95.38 216 VAL A N 1
ATOM 1681 C CA . VAL A 1 216 ? 3.412 -1.567 15.311 1.00 95.38 216 VAL A CA 1
ATOM 1682 C C . VAL A 1 216 ? 4.243 -1.200 16.540 1.00 95.38 216 VAL A C 1
ATOM 1684 O O . VAL A 1 216 ? 4.673 -0.054 16.667 1.00 95.38 216 VAL A O 1
ATOM 1687 N N . LEU A 1 217 ? 4.526 -2.156 17.427 1.00 95.12 217 LEU A N 1
ATOM 1688 C CA . LEU A 1 217 ? 5.341 -1.922 18.620 1.00 95.12 217 LEU A CA 1
ATOM 1689 C C . LEU A 1 217 ? 6.769 -1.511 18.260 1.00 95.12 217 LEU A C 1
ATOM 1691 O O . LEU A 1 217 ? 7.324 -0.612 18.894 1.00 95.12 217 LEU A O 1
ATOM 1695 N N . TRP A 1 218 ? 7.354 -2.125 17.229 1.00 93.06 218 TRP A N 1
ATOM 1696 C CA . TRP A 1 218 ? 8.674 -1.737 16.741 1.00 93.06 218 TRP A CA 1
ATOM 1697 C C . TRP A 1 218 ? 8.673 -0.306 16.193 1.00 93.06 218 TRP A C 1
ATOM 1699 O O . TRP A 1 218 ? 9.551 0.481 16.545 1.00 93.06 218 TRP A O 1
ATOM 1709 N N . ALA A 1 219 ? 7.656 0.055 15.403 1.00 91.12 219 ALA A N 1
ATOM 1710 C CA . ALA A 1 219 ? 7.502 1.403 14.860 1.00 91.12 219 ALA A CA 1
ATOM 1711 C C . ALA A 1 219 ? 7.352 2.461 15.966 1.00 91.12 219 ALA A C 1
ATOM 1713 O O . ALA A 1 219 ? 8.020 3.491 15.919 1.00 91.12 219 ALA A O 1
ATOM 1714 N N . VAL A 1 220 ? 6.539 2.188 16.992 1.00 92.56 220 VAL A N 1
ATOM 1715 C CA . VAL A 1 220 ? 6.351 3.103 18.128 1.00 92.56 220 VAL A CA 1
ATOM 1716 C C . VAL A 1 220 ? 7.626 3.234 18.970 1.00 92.56 220 VAL A C 1
ATOM 1718 O O . VAL A 1 220 ? 7.985 4.338 19.359 1.00 92.56 220 VAL A O 1
ATOM 1721 N N . ARG A 1 221 ? 8.357 2.138 19.217 1.00 90.75 221 ARG A N 1
ATOM 1722 C CA . ARG A 1 221 ? 9.613 2.180 19.988 1.00 90.75 221 ARG A CA 1
ATOM 1723 C C . ARG A 1 221 ? 10.736 2.908 19.251 1.00 90.75 221 ARG A C 1
ATOM 1725 O O . ARG A 1 221 ? 11.535 3.590 19.886 1.00 90.75 221 ARG A O 1
ATOM 1732 N N . ALA A 1 222 ? 10.831 2.741 17.932 1.00 80.56 222 ALA A N 1
ATOM 1733 C CA . ALA A 1 222 ? 11.847 3.419 17.130 1.00 80.56 222 ALA A CA 1
ATOM 1734 C C . ALA A 1 222 ? 11.754 4.948 17.270 1.00 80.56 222 ALA A C 1
ATOM 1736 O O . ALA A 1 222 ? 12.782 5.617 17.272 1.00 80.56 222 ALA A O 1
ATOM 1737 N N . ASP A 1 223 ? 10.547 5.484 17.459 1.00 73.88 223 ASP A N 1
ATOM 1738 C CA . ASP A 1 223 ? 10.315 6.910 17.688 1.00 73.88 223 ASP A CA 1
ATOM 1739 C C . ASP A 1 223 ? 10.812 7.418 19.050 1.00 73.88 223 ASP A C 1
ATOM 1741 O O . ASP A 1 223 ? 11.249 8.566 19.146 1.00 73.88 223 ASP A O 1
ATOM 1745 N N . ASP A 1 224 ? 10.743 6.597 20.099 1.00 77.06 224 ASP A N 1
ATOM 1746 C CA . ASP A 1 224 ? 11.154 7.003 21.449 1.00 77.06 224 ASP A CA 1
ATOM 1747 C C . ASP A 1 224 ? 12.675 7.188 21.563 1.00 77.06 224 ASP A C 1
ATOM 1749 O O . ASP A 1 224 ? 13.136 7.994 22.364 1.00 77.06 224 ASP A O 1
ATOM 1753 N N . ASN A 1 225 ? 13.454 6.502 20.719 1.00 73.69 225 ASN A N 1
ATOM 1754 C CA . ASN A 1 225 ? 14.920 6.574 20.709 1.00 73.69 225 ASN A CA 1
ATOM 1755 C C . ASN A 1 225 ? 15.493 7.748 19.886 1.00 73.69 225 ASN A C 1
ATOM 1757 O O . ASN A 1 225 ? 16.710 7.892 19.813 1.00 73.69 225 ASN A O 1
ATOM 1761 N N . VAL A 1 226 ? 14.650 8.534 19.205 1.00 68.62 226 VAL A N 1
ATOM 1762 C CA . VAL A 1 226 ? 15.072 9.640 18.314 1.00 68.62 226 VAL A CA 1
ATOM 1763 C C . VAL A 1 226 ? 14.928 11.016 18.991 1.00 68.62 226 VAL A C 1
ATOM 1765 O O . VAL A 1 226 ? 15.273 12.036 18.397 1.00 68.62 226 VAL A O 1
ATOM 1768 N N . LYS A 1 227 ? 14.424 11.061 20.229 1.00 51.62 227 LYS A N 1
ATOM 1769 C CA . LYS A 1 227 ? 14.311 12.281 21.044 1.00 51.62 227 LYS A CA 1
ATOM 1770 C C . LYS A 1 227 ? 15.527 12.463 21.939 1.00 51.62 227 LYS A C 1
ATOM 1772 O O . LYS A 1 227 ? 15.912 13.637 22.120 1.00 51.62 227 LYS A O 1
#

Organism: NCBI:txid380675